Protein AF-Q81RQ5-F1 (afdb_monomer)

Solvent-accessible surface area (backbone atoms only — not comparable to full-atom values): 17966 Å² total; per-residue (Å²): 131,86,80,77,47,42,44,37,62,64,24,47,57,36,48,52,40,57,75,75,44,94,54,84,44,46,71,74,38,53,36,41,55,72,51,78,67,46,68,46,99,84,54,30,44,30,76,72,56,97,84,64,75,62,63,67,60,46,54,48,43,23,72,39,27,62,37,61,66,40,75,72,50,52,88,91,54,58,69,68,64,40,50,52,53,50,49,54,49,48,79,66,52,58,93,52,48,48,39,36,40,36,28,17,47,58,64,37,81,94,47,84,58,86,76,74,48,78,80,29,83,42,42,34,35,51,36,71,50,99,44,92,64,32,25,34,38,39,29,55,35,80,70,43,71,48,77,40,52,38,68,55,55,49,46,18,39,69,73,24,93,60,80,48,31,36,36,35,64,63,85,61,79,45,75,58,49,73,66,55,51,51,49,52,44,61,76,43,56,59,65,91,59,60,62,71,56,53,51,52,48,53,50,52,51,34,20,66,71,44,41,99,82,38,43,38,67,47,38,46,61,18,42,60,42,46,64,68,53,33,46,12,41,52,27,53,48,36,49,52,54,58,43,28,70,79,69,65,56,55,68,68,61,51,51,51,51,45,52,54,44,48,52,38,39,53,44,50,48,50,44,38,55,51,46,33,47,26,28,77,66,69,39,69,83,50,51,63,68,44,50,53,50,46,54,49,38,49,54,51,49,45,50,53,39,53,49,50,52,53,46,48,53,55,44,51,52,51,55,54,54,55,63,63,72,77,113

pLDDT: mean 93.39, std 8.63, range [41.31, 98.69]

Structure (mmCIF, N/CA/C/O backbone):
data_AF-Q81RQ5-F1
#
_entry.id   AF-Q81RQ5-F1
#
loop_
_atom_site.group_PDB
_atom_site.id
_atom_site.type_symbol
_atom_site.label_atom_id
_atom_site.label_alt_id
_atom_site.label_comp_id
_atom_site.label_asym_id
_atom_site.label_entity_id
_atom_site.label_seq_id
_atom_site.pdbx_PDB_ins_code
_atom_site.Cartn_x
_atom_site.Cartn_y
_atom_site.Cartn_z
_atom_site.occupancy
_atom_site.B_iso_or_equiv
_atom_site.auth_seq_id
_atom_site.auth_comp_id
_atom_site.auth_asym_id
_atom_site.auth_atom_id
_atom_site.pdbx_PDB_model_num
ATOM 1 N N . MET A 1 1 ? -11.626 11.252 9.831 1.00 41.31 1 MET A N 1
ATOM 2 C CA . MET A 1 1 ? -11.183 9.841 9.869 1.00 41.31 1 MET A CA 1
ATOM 3 C C . MET A 1 1 ? -10.347 9.597 8.627 1.00 41.31 1 MET A C 1
ATOM 5 O O . MET A 1 1 ? -10.850 9.804 7.526 1.00 41.31 1 MET A O 1
ATOM 9 N N . THR A 1 2 ? -9.064 9.299 8.800 1.00 46.06 2 THR A N 1
ATOM 10 C CA . THR A 1 2 ? -8.068 9.172 7.729 1.00 46.06 2 THR A CA 1
ATOM 11 C C . THR A 1 2 ? -8.462 8.050 6.772 1.00 46.06 2 THR A C 1
ATOM 13 O O . THR A 1 2 ? -8.479 6.880 7.123 1.00 46.06 2 THR A O 1
ATOM 16 N N . SER A 1 3 ? -8.885 8.404 5.556 1.00 48.66 3 SER A N 1
ATOM 17 C CA . SER A 1 3 ? -9.326 7.436 4.539 1.00 48.66 3 SER A CA 1
ATOM 18 C C . SER A 1 3 ? -8.251 7.177 3.483 1.00 48.66 3 SER A C 1
ATOM 20 O O . SER A 1 3 ? -8.563 6.856 2.333 1.00 48.66 3 SER A O 1
ATOM 22 N N . ILE A 1 4 ? -6.976 7.414 3.807 1.00 55.41 4 ILE A N 1
ATOM 23 C CA . ILE A 1 4 ? -5.873 7.219 2.862 1.00 55.41 4 ILE A CA 1
ATOM 24 C C . ILE A 1 4 ? -5.691 5.718 2.652 1.00 55.41 4 ILE A C 1
ATOM 26 O O . ILE A 1 4 ? -5.487 4.973 3.602 1.00 55.41 4 ILE A O 1
ATOM 30 N N . LYS A 1 5 ? -5.851 5.264 1.414 1.00 61.88 5 LYS A N 1
ATOM 31 C CA . LYS A 1 5 ? -5.669 3.870 1.022 1.00 61.88 5 LYS A CA 1
ATOM 32 C C . LYS A 1 5 ? -4.351 3.777 0.260 1.00 61.88 5 LYS A C 1
ATOM 34 O O . LYS A 1 5 ? -3.965 4.724 -0.422 1.00 61.88 5 LYS A O 1
ATOM 39 N N . VAL A 1 6 ? -3.603 2.732 0.573 1.00 74.88 6 VAL A N 1
ATOM 40 C CA . VAL A 1 6 ? -2.133 2.769 0.593 1.00 74.88 6 VAL A CA 1
ATOM 41 C C . VAL A 1 6 ? -1.484 1.534 -0.037 1.00 74.88 6 VAL A C 1
ATOM 43 O O . VAL A 1 6 ? -0.267 1.477 -0.190 1.00 74.88 6 VAL A O 1
ATOM 46 N N . HIS A 1 7 ? -2.300 0.539 -0.377 1.00 84.19 7 HIS A N 1
ATOM 47 C CA . HIS A 1 7 ? -1.907 -0.717 -1.006 1.00 84.19 7 HIS A CA 1
ATOM 48 C C . HIS A 1 7 ? -3.156 -1.360 -1.601 1.00 84.19 7 HIS A C 1
ATOM 50 O O . HIS A 1 7 ? -4.094 -1.687 -0.872 1.00 84.19 7 HIS A O 1
ATOM 56 N N . CYS A 1 8 ? -3.162 -1.587 -2.911 1.00 90.00 8 CYS A N 1
ATOM 57 C CA . CYS A 1 8 ? -4.349 -1.994 -3.660 1.00 90.00 8 CYS A CA 1
ATOM 58 C C . CYS A 1 8 ? -5.060 -3.244 -3.106 1.00 90.00 8 CYS A C 1
ATOM 60 O O . CYS A 1 8 ? -6.268 -3.208 -2.866 1.00 90.00 8 CYS A O 1
ATOM 62 N N . LEU A 1 9 ? -4.312 -4.310 -2.794 1.00 93.38 9 LEU A N 1
ATOM 63 C CA . LEU A 1 9 ? -4.883 -5.550 -2.248 1.00 93.38 9 LEU A CA 1
ATOM 64 C C . LEU A 1 9 ? -5.462 -5.383 -0.829 1.00 93.38 9 LEU A C 1
ATOM 66 O O . LEU A 1 9 ? -6.643 -5.647 -0.613 1.00 93.38 9 LEU A O 1
ATOM 70 N N . VAL A 1 10 ? -4.667 -4.874 0.122 1.00 94.69 10 VAL A N 1
ATOM 71 C CA . VAL A 1 10 ? -5.107 -4.575 1.502 1.00 94.69 10 VAL A CA 1
ATOM 72 C C . VAL A 1 10 ? -6.317 -3.635 1.507 1.00 94.69 10 VAL A C 1
ATOM 74 O O . VAL A 1 10 ? -7.259 -3.822 2.273 1.00 94.69 10 VAL A O 1
ATOM 77 N N . SER A 1 11 ? -6.348 -2.659 0.600 1.00 95.00 11 SER A N 1
ATOM 78 C CA . SER A 1 11 ? -7.473 -1.733 0.468 1.00 95.00 11 SER A CA 1
ATOM 79 C C . SER A 1 11 ? -8.753 -2.420 -0.010 1.00 95.00 11 SER A C 1
ATOM 81 O O . SER A 1 11 ? -9.837 -2.007 0.404 1.00 95.00 11 SER A O 1
ATOM 83 N N . CYS A 1 12 ? -8.657 -3.474 -0.830 1.00 96.31 12 CYS A N 1
ATOM 84 C CA . CYS A 1 12 ? -9.802 -4.325 -1.169 1.00 96.31 12 CYS A CA 1
ATOM 85 C C . CYS A 1 12 ? -10.326 -5.070 0.058 1.00 96.31 12 CYS A C 1
ATOM 87 O O . CYS A 1 12 ? -11.520 -5.016 0.340 1.00 96.31 12 CYS A O 1
ATOM 89 N N . PHE A 1 13 ? -9.434 -5.685 0.829 1.00 96.31 13 PHE A N 1
ATOM 90 C CA . PHE A 1 13 ? -9.784 -6.433 2.036 1.00 96.31 13 PHE A CA 1
ATOM 91 C C . PHE A 1 13 ? -10.478 -5.548 3.085 1.00 96.31 13 PHE A C 1
ATOM 93 O O . PHE A 1 13 ? -11.534 -5.909 3.612 1.00 96.31 13 PHE A O 1
ATOM 100 N N . CYS A 1 14 ? -9.941 -4.351 3.331 1.00 95.88 14 CYS A N 1
ATOM 101 C CA . CYS A 1 14 ? -10.534 -3.369 4.239 1.00 95.88 14 CYS A CA 1
ATOM 102 C C . CYS A 1 14 ? -11.883 -2.828 3.739 1.00 95.88 14 CYS A C 1
ATOM 104 O O . CYS A 1 14 ? -12.788 -2.594 4.538 1.00 95.88 14 CYS A O 1
ATOM 106 N N . GLU A 1 15 ? -12.041 -2.619 2.427 1.00 95.81 15 GLU A N 1
ATOM 107 C CA . GLU A 1 15 ? -13.312 -2.153 1.859 1.00 95.81 15 GLU A CA 1
ATOM 108 C C . GLU A 1 15 ? -14.420 -3.204 2.002 1.00 95.81 15 GLU A C 1
ATOM 110 O O . GLU A 1 15 ? -15.566 -2.838 2.259 1.00 95.81 15 GLU A O 1
ATOM 115 N N . ILE A 1 16 ? -14.087 -4.495 1.890 1.00 96.69 16 ILE A N 1
ATOM 116 C CA . ILE A 1 16 ? -15.038 -5.590 2.120 1.00 96.69 16 ILE A CA 1
ATOM 117 C C . ILE A 1 16 ? -15.565 -5.550 3.558 1.00 96.69 16 ILE A C 1
ATOM 119 O O . ILE A 1 16 ? -16.783 -5.554 3.738 1.00 96.69 16 ILE A O 1
ATOM 123 N N . ILE A 1 17 ? -14.679 -5.424 4.558 1.00 97.06 17 ILE A N 1
ATOM 124 C CA . ILE A 1 17 ? -15.074 -5.290 5.973 1.00 97.06 17 ILE A CA 1
ATOM 125 C C . ILE A 1 17 ? -16.022 -4.101 6.130 1.00 97.06 17 ILE A C 1
ATOM 127 O O . ILE A 1 17 ? -17.166 -4.260 6.541 1.00 97.06 17 ILE A O 1
ATOM 131 N N . LYS A 1 18 ? -15.579 -2.921 5.686 1.00 95.06 18 LYS A N 1
ATOM 132 C CA . LYS A 1 18 ? -16.329 -1.667 5.806 1.00 95.06 18 LYS A CA 1
ATOM 133 C C . LYS A 1 18 ? -17.725 -1.718 5.170 1.00 95.06 18 LYS A C 1
ATOM 135 O O . LYS A 1 18 ? -18.634 -1.041 5.639 1.00 95.06 18 LYS A O 1
ATOM 140 N N . ARG A 1 19 ? -17.904 -2.440 4.059 1.00 94.69 19 ARG A N 1
ATOM 141 C CA . ARG A 1 19 ? -19.203 -2.531 3.364 1.00 94.69 19 ARG A CA 1
ATOM 142 C C . ARG A 1 19 ? -20.145 -3.570 3.962 1.00 94.69 19 ARG A C 1
ATOM 144 O O . ARG A 1 19 ? -21.331 -3.542 3.639 1.00 94.69 19 ARG A O 1
ATOM 151 N N . ARG A 1 20 ? -19.635 -4.510 4.758 1.00 95.38 20 ARG A N 1
ATOM 152 C CA . ARG A 1 20 ? -20.392 -5.675 5.239 1.00 95.38 20 ARG A CA 1
ATOM 153 C C . ARG A 1 20 ? -20.536 -5.727 6.758 1.00 95.38 20 ARG A C 1
ATOM 155 O O . ARG A 1 20 ? -21.340 -6.519 7.239 1.00 95.38 20 ARG A O 1
ATOM 162 N N . SER A 1 21 ? -19.823 -4.886 7.500 1.00 95.31 21 SER A N 1
ATOM 163 C CA . SER A 1 21 ? -19.949 -4.765 8.951 1.00 95.31 21 SER A CA 1
ATOM 164 C C . SER A 1 21 ? -19.535 -3.377 9.452 1.00 95.31 21 SER A C 1
ATOM 166 O O . SER A 1 21 ? -18.935 -2.586 8.726 1.00 95.31 21 SER A O 1
ATOM 168 N N . ASP A 1 22 ? -19.830 -3.107 10.725 1.00 94.62 22 ASP A N 1
ATOM 169 C CA . ASP A 1 22 ? -19.347 -1.929 11.460 1.00 94.62 22 ASP A CA 1
ATOM 170 C C . ASP A 1 22 ? -18.001 -2.194 12.174 1.00 94.62 22 ASP A C 1
ATOM 172 O O . ASP A 1 22 ? -17.573 -1.414 13.024 1.00 94.62 22 ASP A O 1
ATOM 176 N N . ILE A 1 23 ? -17.340 -3.315 11.859 1.00 96.25 23 ILE A N 1
ATOM 177 C CA . ILE A 1 23 ? -16.086 -3.733 12.498 1.00 96.25 23 ILE A CA 1
ATOM 178 C C . ILE A 1 23 ? -14.938 -2.837 12.034 1.00 96.25 23 ILE A C 1
ATOM 180 O O . ILE A 1 23 ? -14.821 -2.479 10.858 1.00 96.25 23 ILE A O 1
ATOM 184 N N . ASP A 1 24 ? -14.041 -2.515 12.963 1.00 95.06 24 ASP A N 1
ATOM 185 C CA . ASP A 1 24 ? -12.871 -1.706 12.664 1.00 95.06 24 ASP A CA 1
ATOM 186 C C . ASP A 1 24 ? -11.846 -2.470 11.808 1.00 95.06 24 ASP A C 1
ATOM 188 O O . ASP A 1 24 ? -11.178 -3.412 12.244 1.00 95.06 24 ASP A O 1
ATOM 192 N N . PHE A 1 25 ? -11.703 -2.034 10.558 1.00 95.44 25 PHE A N 1
ATOM 193 C CA . PHE A 1 25 ? -10.757 -2.587 9.591 1.00 95.44 25 PHE A CA 1
ATOM 194 C C . PHE A 1 25 ? -9.340 -2.005 9.727 1.00 95.44 25 PHE A C 1
ATOM 196 O O . PHE A 1 25 ? -8.404 -2.526 9.121 1.00 95.44 25 PHE A O 1
ATOM 203 N N . ARG A 1 26 ? -9.153 -0.907 10.477 1.00 95.69 26 ARG A N 1
ATOM 204 C CA . ARG A 1 26 ? -7.866 -0.192 10.559 1.00 95.69 26 ARG A CA 1
ATOM 205 C C . ARG A 1 26 ? -6.700 -1.033 11.074 1.00 95.69 26 ARG A C 1
ATOM 207 O O . ARG A 1 26 ? -5.608 -0.832 10.538 1.00 95.69 26 ARG A O 1
ATOM 214 N N . PRO A 1 27 ? -6.879 -1.975 12.027 1.00 96.75 27 PRO A N 1
ATOM 215 C CA . PRO A 1 27 ? -5.812 -2.883 12.431 1.00 96.75 27 PRO A CA 1
ATOM 216 C C . PRO A 1 27 ? -5.127 -3.577 11.260 1.00 96.75 27 PRO A C 1
ATOM 218 O O . PRO A 1 27 ? -3.925 -3.799 11.318 1.00 96.75 27 PRO A O 1
ATOM 221 N N . PHE A 1 28 ? -5.844 -3.856 10.169 1.00 96.38 28 PHE A N 1
ATOM 222 C CA . PHE A 1 28 ? -5.272 -4.544 9.018 1.00 96.38 28 PHE A CA 1
ATOM 223 C C . PHE A 1 28 ? -4.235 -3.716 8.237 1.00 96.38 28 PHE A C 1
ATOM 225 O O . PHE A 1 28 ? -3.402 -4.281 7.532 1.00 96.38 28 PHE A O 1
ATOM 232 N N . TYR A 1 29 ? -4.219 -2.388 8.402 1.00 95.88 29 TYR A N 1
ATOM 233 C CA . TYR A 1 29 ? -3.172 -1.528 7.841 1.00 95.88 29 TYR A CA 1
ATOM 234 C C . TYR A 1 29 ? -1.869 -1.542 8.651 1.00 95.88 29 TYR A C 1
ATOM 236 O O . TYR A 1 29 ? -0.885 -0.951 8.205 1.00 95.88 29 TYR A O 1
ATOM 244 N N . PHE A 1 30 ? -1.832 -2.168 9.831 1.00 96.56 30 PHE A N 1
ATOM 245 C CA . PHE A 1 30 ? -0.630 -2.158 10.665 1.00 96.56 30 PHE A CA 1
ATOM 246 C C . PHE A 1 30 ? 0.522 -2.867 9.958 1.00 96.56 30 PHE A C 1
ATOM 248 O O . PHE A 1 30 ? 0.328 -3.886 9.300 1.00 96.56 30 PHE A O 1
ATOM 255 N N . GLY A 1 31 ? 1.714 -2.278 10.051 1.00 94.50 31 GLY A N 1
ATOM 256 C CA . GLY A 1 31 ? 2.915 -2.817 9.423 1.00 94.50 31 GLY A CA 1
ATOM 257 C C . GLY A 1 31 ? 3.073 -2.497 7.946 1.00 94.50 31 GLY A C 1
ATOM 258 O O . GLY A 1 31 ? 4.177 -2.592 7.420 1.00 94.50 31 GLY A O 1
ATOM 259 N N . LEU A 1 32 ? 2.005 -2.072 7.266 1.00 94.62 32 LEU A N 1
ATOM 260 C CA . LEU A 1 32 ? 2.043 -1.826 5.827 1.00 94.62 32 LEU A CA 1
ATOM 261 C C . LEU A 1 32 ? 3.035 -0.721 5.435 1.00 94.62 32 LEU A C 1
ATOM 263 O O . LEU A 1 32 ? 3.545 -0.724 4.316 1.00 94.62 32 LEU A O 1
ATOM 267 N N . TRP A 1 33 ? 3.355 0.187 6.359 1.00 95.88 33 TRP A N 1
ATOM 268 C CA . TRP A 1 33 ? 4.414 1.184 6.210 1.00 95.88 33 TRP A CA 1
ATOM 269 C C . TRP A 1 33 ? 5.777 0.555 5.893 1.00 95.88 33 TRP A C 1
ATOM 271 O O . TRP A 1 33 ? 6.567 1.188 5.198 1.00 95.88 33 TRP A O 1
ATOM 281 N N . ASP A 1 34 ? 6.030 -0.679 6.329 1.00 94.06 34 ASP A N 1
ATOM 282 C CA . ASP A 1 34 ? 7.218 -1.482 6.013 1.00 94.06 34 ASP A CA 1
ATOM 283 C C . ASP A 1 34 ? 6.880 -2.678 5.104 1.00 94.06 34 ASP A C 1
ATOM 285 O O . ASP A 1 34 ? 7.595 -3.677 5.107 1.00 94.06 34 ASP A O 1
ATOM 289 N N . GLY A 1 35 ? 5.783 -2.598 4.343 1.00 90.75 35 GLY A N 1
ATOM 290 C CA . GLY A 1 35 ? 5.368 -3.665 3.436 1.00 90.75 35 GLY A CA 1
ATOM 291 C C . GLY A 1 35 ? 6.428 -3.977 2.379 1.00 90.75 35 GLY A C 1
ATOM 292 O O . GLY A 1 35 ? 7.100 -3.067 1.883 1.00 90.75 35 GL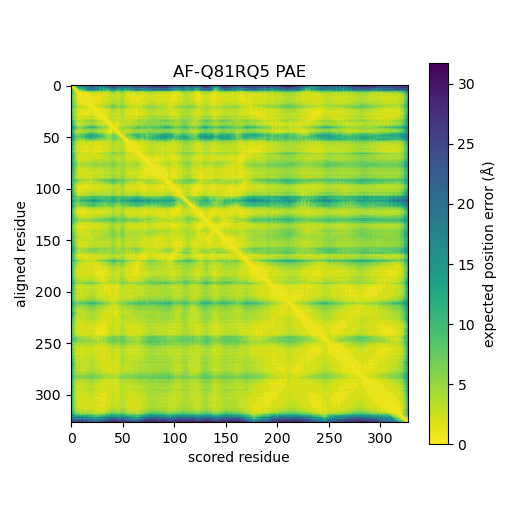Y A O 1
ATOM 293 N N . ASP A 1 36 ? 6.510 -5.253 2.007 1.00 90.38 36 ASP A N 1
ATOM 294 C CA . ASP A 1 36 ? 7.583 -5.814 1.186 1.00 90.38 36 ASP A CA 1
ATOM 295 C C . ASP A 1 36 ? 7.796 -5.077 -0.143 1.00 90.38 36 ASP A C 1
ATOM 297 O O . ASP A 1 36 ? 6.860 -4.638 -0.825 1.00 90.38 36 ASP A O 1
ATOM 301 N N . PHE A 1 37 ? 9.063 -4.962 -0.520 1.00 93.12 37 PHE A N 1
ATOM 302 C CA . PHE A 1 37 ? 9.523 -4.473 -1.811 1.00 93.12 37 PHE A CA 1
ATOM 303 C C . PHE A 1 37 ? 10.727 -5.309 -2.246 1.00 93.12 37 PHE A C 1
ATOM 305 O O . PHE A 1 37 ? 11.331 -6.007 -1.436 1.00 93.12 37 PHE A O 1
ATOM 312 N N . ASP A 1 38 ? 11.079 -5.228 -3.523 1.00 92.94 38 ASP A N 1
ATOM 313 C CA . ASP A 1 38 ? 12.212 -5.967 -4.077 1.00 92.94 38 ASP A CA 1
ATOM 314 C C . ASP A 1 38 ? 13.215 -5.013 -4.727 1.00 92.94 38 ASP A C 1
ATOM 316 O O . ASP A 1 38 ? 12.850 -3.928 -5.190 1.00 92.94 38 ASP A O 1
ATOM 320 N N . ILE A 1 39 ? 14.477 -5.428 -4.781 1.00 93.88 39 ILE A N 1
ATOM 321 C CA . ILE A 1 39 ? 15.526 -4.777 -5.562 1.00 93.88 39 ILE A CA 1
ATOM 322 C C . ILE A 1 39 ? 15.994 -5.787 -6.597 1.00 93.88 39 ILE A C 1
ATOM 324 O O . ILE A 1 39 ? 16.759 -6.701 -6.299 1.00 93.88 39 ILE A O 1
ATOM 328 N N . THR A 1 40 ? 15.547 -5.611 -7.839 1.00 91.81 40 THR A N 1
ATOM 329 C CA . THR A 1 40 ? 15.930 -6.508 -8.941 1.00 91.81 40 THR A CA 1
ATOM 330 C C . THR A 1 40 ? 17.450 -6.513 -9.136 1.00 91.81 40 THR A C 1
ATOM 332 O O . THR A 1 40 ? 18.096 -5.513 -8.825 1.00 91.81 40 THR A O 1
ATOM 335 N N . GLU A 1 41 ? 18.005 -7.513 -9.827 1.00 86.81 41 GLU A N 1
ATOM 336 C CA . GLU A 1 41 ? 19.430 -7.537 -10.214 1.00 86.81 41 GLU A CA 1
ATOM 337 C C . GLU A 1 41 ? 19.909 -6.253 -10.926 1.00 86.81 41 GLU A C 1
ATOM 339 O O . GLU A 1 41 ? 21.058 -5.846 -10.782 1.00 86.81 41 GLU A O 1
ATOM 344 N N . GLY A 1 42 ? 19.023 -5.568 -11.662 1.00 87.31 42 GLY A N 1
ATOM 345 C CA . GLY A 1 42 ? 19.309 -4.281 -12.308 1.00 87.31 42 GLY A CA 1
ATOM 346 C C . GLY A 1 42 ? 19.280 -3.057 -11.380 1.00 87.31 42 GLY A C 1
ATOM 347 O O . GLY A 1 42 ? 19.385 -1.930 -11.863 1.00 87.31 42 GLY A O 1
ATOM 348 N N . GLY A 1 43 ? 19.095 -3.245 -10.072 1.00 92.69 43 GLY A N 1
ATOM 349 C CA . GLY A 1 43 ? 18.971 -2.168 -9.090 1.00 92.69 43 GLY A CA 1
ATOM 350 C C . GLY A 1 43 ? 17.659 -1.388 -9.191 1.00 92.69 43 GLY A C 1
ATOM 351 O O . GLY A 1 43 ? 17.645 -0.188 -8.941 1.00 92.69 43 GLY A O 1
ATOM 352 N N . ILE A 1 44 ? 16.560 -2.021 -9.607 1.00 93.62 44 ILE A N 1
ATOM 353 C CA . ILE A 1 44 ? 15.230 -1.404 -9.614 1.00 93.62 44 ILE A CA 1
ATOM 354 C C . ILE A 1 44 ? 14.521 -1.717 -8.306 1.00 93.62 44 ILE A C 1
ATOM 356 O O . ILE A 1 44 ? 14.251 -2.883 -8.036 1.00 93.62 44 ILE A O 1
ATOM 360 N N . ILE A 1 45 ? 14.188 -0.676 -7.537 1.00 95.12 45 ILE A N 1
ATOM 361 C CA . ILE A 1 45 ? 13.297 -0.808 -6.384 1.00 95.12 45 ILE A CA 1
ATOM 362 C C . ILE A 1 45 ? 11.874 -0.960 -6.918 1.00 95.12 45 ILE A C 1
ATOM 364 O O . ILE A 1 45 ? 11.353 -0.052 -7.576 1.00 95.12 45 ILE A O 1
ATOM 368 N N . SER A 1 46 ? 11.261 -2.109 -6.649 1.00 92.25 46 SER A N 1
ATOM 369 C CA . SER A 1 46 ? 9.963 -2.492 -7.193 1.00 92.25 46 SER A CA 1
ATOM 370 C C . SER A 1 46 ? 8.944 -2.769 -6.094 1.00 92.25 46 SER A C 1
ATOM 372 O O . SER A 1 46 ? 9.252 -3.442 -5.113 1.00 92.25 46 SER A O 1
ATOM 374 N N . TYR A 1 47 ? 7.710 -2.286 -6.272 1.00 88.88 47 TYR A N 1
ATOM 375 C CA . TYR A 1 47 ? 6.588 -2.635 -5.383 1.00 88.88 47 TYR A CA 1
ATOM 376 C C . TYR A 1 47 ? 5.936 -3.975 -5.742 1.00 88.88 47 TYR A C 1
ATOM 378 O O . TYR A 1 47 ? 5.099 -4.470 -4.988 1.00 88.88 47 TYR A O 1
ATOM 386 N N . HIS A 1 48 ? 6.293 -4.525 -6.905 1.00 83.00 48 HIS A N 1
ATOM 387 C CA . HIS A 1 48 ? 5.808 -5.795 -7.422 1.00 83.00 48 HIS A CA 1
ATOM 388 C C . HIS A 1 48 ? 6.967 -6.579 -8.050 1.00 83.00 48 HIS A C 1
ATOM 390 O O . HIS A 1 48 ? 7.706 -6.047 -8.882 1.00 83.00 48 HIS A O 1
ATOM 396 N N . SER A 1 49 ? 7.126 -7.841 -7.670 1.00 81.81 49 SER A N 1
ATOM 397 C CA . SER A 1 49 ? 8.029 -8.794 -8.314 1.00 81.81 49 SER A CA 1
ATOM 398 C C . SER A 1 49 ? 7.556 -10.216 -8.019 1.00 81.81 49 SER A C 1
ATOM 400 O O . SER A 1 49 ? 6.698 -10.418 -7.162 1.00 81.81 49 SER A O 1
ATOM 402 N N . GLU A 1 50 ? 8.138 -11.201 -8.702 1.00 75.44 50 GLU A N 1
ATOM 403 C CA . GLU A 1 50 ? 7.896 -12.626 -8.427 1.00 75.44 50 GLU A CA 1
ATOM 404 C C . GLU A 1 50 ? 8.357 -13.048 -7.018 1.00 75.44 50 GLU A C 1
ATOM 406 O O . GLU A 1 50 ? 7.926 -14.080 -6.513 1.00 75.44 50 GLU A O 1
ATOM 411 N N . ASN A 1 51 ? 9.207 -12.243 -6.367 1.00 76.00 51 ASN A N 1
ATOM 412 C CA . ASN A 1 51 ? 9.716 -12.507 -5.021 1.00 76.00 51 ASN A CA 1
ATOM 413 C C . ASN A 1 51 ? 8.824 -11.925 -3.913 1.00 76.00 51 ASN A C 1
ATOM 415 O O . ASN A 1 51 ? 9.023 -12.252 -2.744 1.00 76.00 51 ASN A O 1
ATOM 419 N N . ILE A 1 52 ? 7.865 -11.056 -4.254 1.00 81.31 52 ILE A N 1
ATOM 420 C CA . ILE A 1 52 ? 6.946 -10.460 -3.279 1.00 81.31 52 ILE A CA 1
ATOM 421 C C . ILE A 1 52 ? 5.759 -11.400 -3.093 1.00 81.31 52 ILE A C 1
ATOM 423 O O . ILE A 1 52 ? 5.000 -11.659 -4.027 1.00 81.31 52 ILE A O 1
ATOM 427 N N . ASN A 1 53 ? 5.583 -11.880 -1.865 1.00 80.44 53 ASN A N 1
ATOM 428 C CA . ASN A 1 53 ? 4.520 -12.804 -1.501 1.00 80.44 53 ASN A CA 1
ATOM 429 C C . ASN A 1 53 ? 3.467 -12.105 -0.624 1.00 80.44 53 ASN A C 1
ATOM 431 O O . ASN A 1 53 ? 3.799 -11.435 0.349 1.00 80.44 53 ASN A O 1
ATOM 435 N N . HIS A 1 54 ? 2.184 -12.287 -0.941 1.00 85.06 54 HIS A N 1
ATOM 436 C CA . HIS A 1 54 ? 1.079 -11.739 -0.154 1.00 85.06 54 HIS A CA 1
ATOM 437 C C . HIS A 1 54 ? 0.552 -12.684 0.938 1.00 85.06 54 HIS A C 1
ATOM 439 O O . HIS A 1 54 ? -0.340 -12.278 1.682 1.00 85.06 54 HIS A O 1
ATOM 445 N N . ASP A 1 55 ? 1.093 -13.899 1.083 1.00 88.81 55 ASP A N 1
ATOM 446 C CA . ASP A 1 55 ? 0.644 -14.929 2.035 1.00 88.81 55 ASP A CA 1
ATOM 447 C C . ASP A 1 55 ? 0.471 -14.402 3.462 1.00 88.81 55 ASP A C 1
ATOM 449 O O . ASP A 1 55 ? -0.481 -14.770 4.151 1.00 88.81 55 ASP A O 1
ATOM 453 N N . HIS A 1 56 ? 1.359 -13.506 3.903 1.00 91.38 56 HIS A N 1
ATOM 454 C CA . HIS A 1 56 ? 1.256 -12.880 5.218 1.00 91.38 56 HIS A CA 1
ATOM 455 C C . HIS A 1 56 ? -0.063 -12.105 5.380 1.00 91.38 56 HIS A C 1
ATOM 457 O O . HIS A 1 56 ? -0.758 -12.282 6.382 1.00 91.38 56 HIS A O 1
ATOM 463 N N . TYR A 1 57 ? -0.452 -11.302 4.382 1.00 92.50 57 TYR A N 1
ATOM 464 C CA . TYR A 1 57 ? -1.720 -10.571 4.394 1.00 92.50 57 TYR A CA 1
ATOM 465 C C . TYR A 1 57 ? -2.919 -11.517 4.338 1.00 92.50 57 TYR A C 1
ATOM 467 O O . TYR A 1 57 ? -3.886 -11.305 5.065 1.00 92.50 57 TYR A O 1
ATOM 475 N N . LEU A 1 58 ? -2.859 -12.565 3.510 1.00 94.12 58 LEU A N 1
ATOM 476 C CA . LEU A 1 58 ? -3.950 -13.538 3.384 1.00 94.12 58 LEU A CA 1
ATOM 477 C C . LEU A 1 58 ? -4.198 -14.255 4.719 1.00 94.12 58 LEU A C 1
ATOM 479 O O . LEU A 1 58 ? -5.326 -14.295 5.209 1.00 94.12 58 LEU A O 1
ATOM 483 N N . LEU A 1 59 ? -3.124 -14.751 5.340 1.00 95.12 59 LEU A N 1
ATOM 484 C CA . LEU A 1 59 ? -3.173 -15.456 6.617 1.00 95.12 59 LEU A CA 1
ATOM 485 C C . LEU A 1 59 ? -3.701 -14.563 7.744 1.00 95.12 59 LEU A C 1
ATOM 487 O O . LEU A 1 59 ? -4.517 -15.003 8.555 1.00 95.12 59 LEU A O 1
ATOM 491 N N . TRP A 1 60 ? -3.222 -13.321 7.832 1.00 96.44 60 TRP A N 1
ATOM 492 C CA . TRP A 1 60 ? -3.645 -12.412 8.894 1.00 96.44 60 TRP A CA 1
ATOM 493 C C . TRP A 1 60 ? -5.053 -11.866 8.694 1.00 96.44 60 TRP A C 1
ATOM 495 O O . TRP A 1 60 ? -5.746 -11.646 9.686 1.00 96.44 60 TRP A O 1
ATOM 505 N N . TYR A 1 61 ? -5.514 -11.717 7.452 1.00 96.88 61 TYR A N 1
ATOM 506 C CA . TYR A 1 61 ? -6.904 -11.361 7.182 1.00 96.88 61 TYR A CA 1
ATOM 507 C C . TYR A 1 61 ? -7.863 -12.433 7.707 1.00 96.88 61 TYR A C 1
ATOM 509 O O . TYR A 1 61 ? -8.819 -12.113 8.416 1.00 96.88 61 TYR A O 1
ATOM 517 N N . GLU A 1 62 ? -7.546 -13.707 7.456 1.00 96.81 62 GLU A N 1
ATOM 518 C CA . GLU A 1 62 ? -8.309 -14.839 7.986 1.00 96.81 62 GLU A CA 1
ATOM 519 C C . GLU A 1 62 ? -8.235 -14.901 9.518 1.00 96.81 62 GLU A C 1
ATOM 521 O O . GLU A 1 62 ? -9.260 -15.046 10.178 1.00 96.81 62 GLU A O 1
ATOM 526 N N . LYS A 1 63 ? -7.050 -14.720 10.116 1.00 96.50 63 LYS A N 1
ATOM 527 C CA . LYS A 1 63 ? -6.892 -14.750 11.581 1.00 96.50 63 LYS A CA 1
ATOM 528 C C . LYS A 1 63 ? -7.618 -13.618 12.308 1.00 96.50 63 LYS A C 1
ATOM 530 O O . LYS A 1 63 ? -8.135 -13.853 13.396 1.00 96.50 63 LYS A O 1
ATOM 535 N N . LEU A 1 64 ? -7.589 -12.398 11.769 1.00 97.31 64 LEU A N 1
ATOM 536 C CA . LEU A 1 64 ? -8.190 -11.226 12.413 1.00 97.31 64 LEU A CA 1
ATOM 537 C C . LEU A 1 64 ? -9.704 -11.196 12.218 1.00 97.31 64 LEU A C 1
ATOM 539 O O . LEU A 1 64 ? -10.426 -10.918 13.171 1.00 97.31 64 LEU A O 1
ATOM 543 N N . TYR A 1 65 ? -10.167 -11.480 10.999 1.00 97.81 65 TYR A N 1
ATOM 544 C CA . TYR A 1 65 ? -11.547 -11.217 10.591 1.00 97.81 65 TYR A CA 1
ATOM 545 C C . TYR A 1 65 ? -12.343 -12.469 10.215 1.00 97.81 65 TYR A C 1
ATOM 547 O O . TYR A 1 65 ? -13.503 -12.354 9.824 1.00 97.81 65 TYR A O 1
ATOM 555 N N . GLY A 1 66 ? -11.750 -13.661 10.315 1.00 96.62 66 GLY A N 1
ATOM 556 C CA . GLY A 1 66 ? -12.412 -14.934 10.009 1.00 96.62 66 GLY A CA 1
ATOM 557 C C . GLY A 1 66 ? -12.677 -15.169 8.519 1.00 96.62 66 GLY A C 1
ATOM 558 O O . GLY A 1 66 ? -13.303 -16.161 8.156 1.00 96.62 66 GLY A O 1
ATOM 559 N N . MET A 1 67 ? -12.213 -14.276 7.641 1.00 95.31 67 MET A N 1
ATOM 560 C CA . MET A 1 67 ? -12.480 -14.346 6.207 1.00 95.31 67 MET A CA 1
ATOM 561 C C . MET A 1 67 ? -11.332 -15.007 5.457 1.00 95.31 67 MET A C 1
ATOM 563 O O . MET A 1 67 ? -10.224 -14.476 5.380 1.00 95.31 67 MET A O 1
ATOM 567 N N . LYS A 1 68 ? -11.627 -16.144 4.833 1.00 96.06 68 LYS A N 1
ATOM 568 C CA . LYS A 1 68 ? -10.672 -16.837 3.977 1.00 96.06 68 LYS A CA 1
ATOM 569 C C . LYS A 1 68 ? -10.543 -16.139 2.625 1.00 96.06 68 LYS A C 1
ATOM 571 O O . LYS A 1 68 ? -11.534 -15.933 1.922 1.00 96.06 68 LYS A O 1
ATOM 576 N N . VAL A 1 69 ? -9.306 -15.853 2.229 1.00 96.69 69 VAL A N 1
ATOM 577 C CA . VAL A 1 69 ? -8.986 -15.356 0.888 1.00 96.69 69 VAL A CA 1
ATOM 578 C C . VAL A 1 69 ? -8.577 -16.527 0.003 1.00 96.69 69 VAL A C 1
ATOM 580 O O . VAL A 1 69 ? -7.660 -17.272 0.337 1.00 96.69 69 VAL A O 1
ATOM 583 N N . ASN A 1 70 ? -9.262 -16.708 -1.125 1.00 96.56 70 ASN A N 1
ATOM 584 C CA . ASN A 1 70 ? -8.980 -17.797 -2.056 1.00 96.56 70 ASN A CA 1
ATOM 585 C C . ASN A 1 70 ? -8.337 -17.225 -3.316 1.00 96.56 70 ASN A C 1
ATOM 587 O O . ASN A 1 70 ? -8.976 -16.456 -4.032 1.00 96.56 70 ASN A O 1
ATOM 591 N N . GLU A 1 71 ? -7.089 -17.593 -3.596 1.00 96.12 71 GLU A N 1
ATOM 592 C CA . GLU A 1 71 ? -6.463 -17.278 -4.879 1.00 96.12 71 GLU A CA 1
ATOM 593 C C . GLU A 1 71 ? -7.124 -18.122 -5.975 1.00 96.12 71 GLU A C 1
ATOM 595 O O . GLU A 1 71 ? -7.178 -19.350 -5.882 1.00 96.12 71 GLU A O 1
ATOM 600 N N . TRP A 1 72 ? -7.685 -17.463 -6.990 1.00 97.44 72 TRP A N 1
ATOM 601 C CA . TRP A 1 72 ? -8.243 -18.146 -8.162 1.00 97.44 72 TRP A CA 1
ATOM 602 C C . TRP A 1 72 ? -7.296 -18.126 -9.354 1.00 97.44 72 TRP A C 1
ATOM 604 O O . TRP A 1 72 ? -7.465 -18.937 -10.266 1.00 97.44 72 TRP A O 1
ATOM 614 N N . TYR A 1 73 ? -6.335 -17.199 -9.363 1.00 95.62 73 TYR A N 1
ATOM 615 C CA . TYR A 1 73 ? -5.337 -17.122 -10.416 1.00 95.62 73 TYR A CA 1
ATOM 616 C C . TYR A 1 73 ? -4.333 -18.261 -10.242 1.00 95.62 73 TYR A C 1
ATOM 618 O O . TYR A 1 73 ? -3.664 -18.376 -9.220 1.00 95.62 73 TYR A O 1
ATOM 626 N N . ASP A 1 74 ? -4.233 -19.112 -11.251 1.00 96.38 74 ASP A N 1
ATOM 627 C CA . ASP A 1 74 ? -3.336 -20.255 -11.272 1.00 96.38 74 ASP A CA 1
ATOM 628 C C . ASP A 1 74 ? -2.095 -19.903 -12.097 1.00 96.38 74 ASP A C 1
ATOM 630 O O . ASP A 1 74 ? -2.136 -19.874 -13.331 1.00 96.38 74 ASP A O 1
ATOM 634 N N . HIS A 1 75 ? -0.979 -19.644 -11.409 1.00 92.00 75 HIS A N 1
ATOM 635 C CA . HIS A 1 75 ? 0.306 -19.287 -12.026 1.00 92.00 75 HIS A CA 1
ATOM 636 C C . HIS A 1 75 ? 0.904 -20.404 -12.898 1.00 92.00 75 HIS A C 1
ATOM 638 O O . HIS A 1 75 ? 1.824 -20.142 -13.669 1.00 92.00 75 HIS A O 1
ATOM 644 N N . ALA A 1 76 ? 0.396 -21.640 -12.811 1.00 95.25 76 ALA A N 1
ATOM 645 C CA . ALA A 1 76 ? 0.811 -22.743 -13.679 1.00 95.25 76 ALA A CA 1
ATOM 646 C C . ALA A 1 76 ? 0.015 -22.816 -14.996 1.00 95.25 76 ALA A C 1
ATOM 648 O O . ALA A 1 76 ? 0.396 -23.570 -15.897 1.00 95.25 76 ALA A O 1
ATOM 649 N N . LYS A 1 77 ? -1.086 -22.064 -15.119 1.00 96.62 77 LYS A N 1
ATOM 650 C CA . LYS A 1 77 ? -1.907 -21.991 -16.334 1.00 96.62 77 LYS A CA 1
ATOM 651 C C . LYS A 1 77 ? -1.537 -20.788 -17.195 1.00 96.62 77 LYS A C 1
ATOM 653 O O . LYS A 1 77 ? -0.982 -19.798 -16.726 1.00 96.62 77 LYS A O 1
ATOM 658 N N . ASP A 1 78 ? -1.886 -20.869 -18.475 1.00 96.44 78 ASP A N 1
ATOM 659 C CA . ASP A 1 78 ? -1.784 -19.731 -19.384 1.00 96.44 78 ASP A CA 1
ATOM 660 C C . ASP A 1 78 ? -2.766 -18.598 -19.026 1.00 96.44 78 ASP A C 1
ATOM 662 O O . ASP A 1 78 ? -3.680 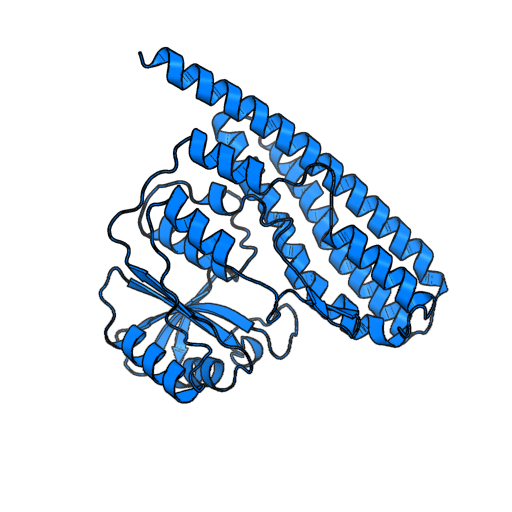-18.743 -18.204 1.00 96.44 78 ASP A O 1
ATOM 666 N N . LYS A 1 79 ? -2.540 -17.429 -19.637 1.00 96.56 79 LYS A N 1
ATOM 667 C CA . LYS A 1 79 ? -3.341 -16.223 -19.407 1.00 96.56 79 LYS A CA 1
ATOM 668 C C . LYS A 1 79 ? -4.809 -16.429 -19.794 1.00 96.56 79 LYS A C 1
ATOM 670 O O . LYS A 1 79 ? -5.675 -16.068 -19.004 1.00 96.56 79 LYS A O 1
ATOM 675 N N . ASP A 1 80 ? -5.077 -17.046 -20.943 1.00 97.50 80 ASP A N 1
ATOM 676 C CA . ASP A 1 80 ? -6.434 -17.247 -21.468 1.00 97.50 80 ASP A CA 1
ATOM 677 C C . ASP A 1 80 ? -7.281 -18.106 -20.515 1.00 97.50 80 ASP A C 1
ATOM 679 O O . ASP A 1 80 ? -8.417 -17.766 -20.192 1.00 97.50 80 ASP A O 1
ATOM 683 N N . SER A 1 81 ? -6.703 -19.183 -19.978 1.00 98.00 81 SER A N 1
ATOM 684 C CA . SER A 1 81 ? -7.350 -20.061 -18.995 1.00 98.00 81 SER A CA 1
ATOM 685 C C . SER A 1 81 ? -7.675 -19.339 -17.681 1.00 98.00 81 SER A C 1
ATOM 687 O O . SER A 1 81 ? -8.703 -19.600 -17.046 1.00 98.00 81 SER A O 1
ATOM 689 N N . ASN A 1 82 ? -6.796 -18.431 -17.252 1.00 98.12 82 ASN A N 1
ATOM 690 C CA . ASN A 1 82 ? -7.029 -17.594 -16.078 1.00 98.12 82 ASN A CA 1
ATOM 691 C C . ASN A 1 82 ? -8.118 -16.544 -16.335 1.00 98.12 82 ASN A C 1
ATOM 693 O O . ASN A 1 82 ? -8.954 -16.315 -15.462 1.00 98.12 82 ASN A O 1
ATOM 697 N N . VAL A 1 83 ? -8.157 -15.948 -17.530 1.00 97.94 83 VAL A N 1
ATOM 698 C CA . VAL A 1 83 ? -9.211 -15.003 -17.928 1.00 97.94 83 VAL A CA 1
ATOM 699 C C . VAL A 1 83 ? -10.575 -15.689 -18.012 1.00 97.94 83 VAL A C 1
ATOM 701 O O . VAL A 1 83 ? -11.551 -15.130 -17.521 1.00 97.94 83 VAL A O 1
ATOM 704 N N . GLU A 1 84 ? -10.653 -16.924 -18.510 1.00 98.00 84 GLU A N 1
ATOM 705 C CA . GLU A 1 84 ? -11.894 -17.711 -18.467 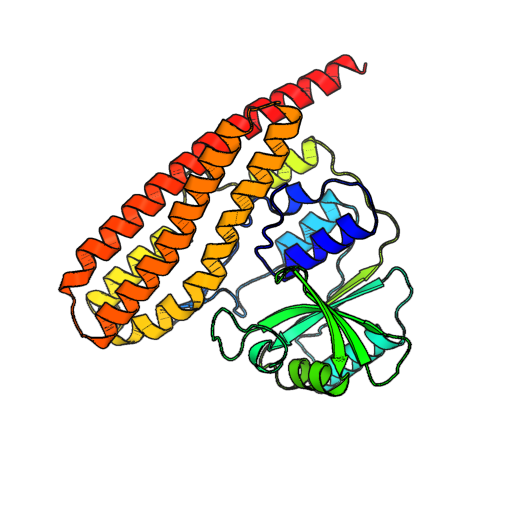1.00 98.00 84 GLU A CA 1
ATOM 706 C C . GLU A 1 84 ? -12.342 -17.976 -17.021 1.00 98.00 84 GLU A C 1
ATOM 708 O O . GLU A 1 84 ? -13.512 -17.822 -16.683 1.00 98.00 84 GLU A O 1
ATOM 713 N N . THR A 1 85 ? -11.411 -18.310 -16.122 1.00 98.25 85 THR A N 1
ATOM 714 C CA . THR A 1 85 ? -11.732 -18.503 -14.694 1.00 98.25 85 THR A CA 1
ATOM 715 C C . THR A 1 85 ? -12.267 -17.215 -14.061 1.00 98.25 85 THR A C 1
ATOM 717 O O . THR A 1 85 ? -13.248 -17.247 -13.318 1.00 98.25 85 THR A O 1
ATOM 720 N N . PHE A 1 86 ? -11.652 -16.075 -14.378 1.00 98.25 86 PHE A N 1
ATOM 721 C CA . PHE A 1 86 ? -12.107 -14.757 -13.945 1.00 98.25 86 PHE A CA 1
ATOM 722 C C . PHE A 1 86 ? -13.518 -14.435 -14.453 1.00 98.25 86 PHE A C 1
ATOM 724 O O . PHE A 1 86 ? -14.364 -14.033 -13.655 1.00 98.25 86 PHE A O 1
ATOM 731 N N . LEU A 1 87 ? -13.788 -14.669 -15.742 1.00 97.62 87 LEU A N 1
ATOM 732 C CA . LEU A 1 87 ? -15.113 -14.510 -16.348 1.00 97.62 87 LEU A CA 1
ATOM 733 C C . LEU A 1 87 ? -16.165 -15.337 -15.608 1.00 97.62 87 LEU A C 1
ATOM 735 O O . LEU A 1 87 ? -17.147 -14.785 -15.119 1.00 97.62 87 LEU A O 1
ATOM 739 N N . GLN A 1 88 ? -15.907 -16.635 -15.422 1.00 97.50 88 GLN A N 1
ATOM 740 C CA . GLN A 1 88 ? -16.816 -17.531 -14.704 1.00 97.50 88 GLN A CA 1
ATOM 741 C C . GLN A 1 88 ? -17.088 -17.062 -13.271 1.00 97.50 88 GLN A C 1
ATOM 743 O O . GLN A 1 88 ? -18.216 -17.181 -12.790 1.00 97.50 88 GLN A O 1
ATOM 748 N N . LEU A 1 89 ? -16.073 -16.528 -12.582 1.00 98.00 89 LEU A N 1
ATOM 749 C CA . LEU A 1 89 ? -16.229 -15.980 -11.238 1.00 98.00 89 LEU A CA 1
ATOM 750 C C . LEU A 1 89 ? -17.073 -14.712 -11.225 1.00 98.00 89 LEU A C 1
ATOM 752 O O . LEU A 1 89 ? -17.885 -14.572 -10.322 1.00 98.00 89 LEU A O 1
ATOM 756 N N . VAL A 1 90 ? -16.900 -13.789 -12.170 1.00 97.19 90 VAL A N 1
ATOM 757 C CA . VAL A 1 90 ? -17.698 -12.555 -12.209 1.00 97.19 90 VAL A CA 1
ATOM 758 C C . VAL A 1 90 ? -19.149 -12.859 -12.580 1.00 97.19 90 VAL A C 1
ATOM 760 O O . VAL A 1 90 ? -20.042 -12.377 -11.890 1.00 97.19 90 VAL A O 1
ATOM 763 N N . GLU A 1 91 ? -19.368 -13.693 -13.598 1.00 95.38 91 GLU A N 1
ATOM 764 C CA . GLU A 1 91 ? -20.690 -13.963 -14.187 1.00 95.38 91 GLU A CA 1
ATOM 765 C C . GLU A 1 91 ? -21.552 -14.926 -13.348 1.00 95.38 91 GLU A C 1
ATOM 767 O O . GLU A 1 91 ? -22.775 -14.927 -13.443 1.00 95.38 91 GLU A O 1
ATOM 772 N N . ASN A 1 92 ? -20.938 -15.751 -12.490 1.00 94.94 92 ASN A N 1
ATOM 773 C CA . ASN A 1 92 ? -21.661 -16.745 -11.683 1.00 94.94 92 ASN A CA 1
ATOM 774 C C . ASN A 1 92 ? -21.439 -16.593 -10.171 1.00 94.94 92 ASN A C 1
ATOM 776 O O . ASN A 1 92 ? -21.708 -17.530 -9.408 1.00 94.94 92 ASN A O 1
ATOM 780 N N . LYS A 1 93 ? -20.913 -15.455 -9.698 1.00 94.88 93 LYS A N 1
ATOM 781 C CA . LYS A 1 93 ? -20.691 -15.273 -8.257 1.00 94.88 93 LYS A CA 1
ATOM 782 C C . LYS A 1 93 ? -22.004 -15.155 -7.475 1.00 94.88 93 LYS A C 1
ATOM 784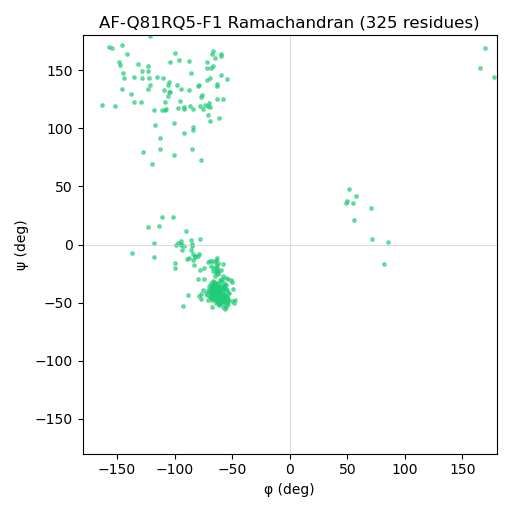 O O . LYS A 1 93 ? -22.925 -14.467 -7.911 1.00 94.88 93 LYS A O 1
ATOM 789 N N . PRO A 1 94 ? -22.070 -15.710 -6.253 1.00 95.00 94 PRO A N 1
ATOM 790 C CA . PRO A 1 94 ? -23.134 -15.369 -5.319 1.00 95.00 94 PRO A CA 1
ATOM 791 C C . PRO A 1 94 ? -23.008 -13.911 -4.833 1.00 95.00 94 PRO A C 1
ATOM 793 O O . PRO A 1 94 ? -21.962 -13.266 -4.957 1.00 95.00 94 PRO A O 1
ATOM 796 N N . GLU A 1 95 ? -24.080 -13.380 -4.241 1.00 92.88 95 GLU A N 1
ATOM 797 C CA . GLU A 1 95 ? -24.154 -11.983 -3.775 1.00 92.88 95 GLU A CA 1
ATOM 798 C C . GLU A 1 95 ? -23.099 -11.639 -2.707 1.00 92.88 95 GLU A C 1
ATOM 800 O O . GLU A 1 95 ? -22.624 -10.502 -2.622 1.00 92.88 95 GLU A O 1
ATOM 805 N N . ASN A 1 96 ? -22.709 -12.622 -1.897 1.00 95.31 96 ASN A N 1
ATOM 806 C CA . ASN A 1 96 ? -21.741 -12.461 -0.819 1.00 95.31 96 ASN A CA 1
ATOM 807 C C . ASN A 1 96 ? -20.276 -12.593 -1.268 1.00 95.31 96 ASN A C 1
ATOM 809 O O . ASN A 1 96 ? -19.378 -12.424 -0.444 1.00 95.31 96 ASN A O 1
ATOM 813 N N . ARG A 1 97 ? -20.020 -12.864 -2.552 1.00 97.31 97 ARG A N 1
ATOM 814 C CA . ARG A 1 97 ? -18.666 -12.993 -3.093 1.00 97.31 97 ARG A CA 1
ATOM 815 C C . ARG A 1 97 ? -18.156 -11.686 -3.683 1.00 97.31 97 ARG A C 1
ATOM 817 O O . ARG A 1 97 ? -18.815 -11.053 -4.518 1.00 97.31 97 ARG A O 1
ATOM 824 N N . TYR A 1 98 ? -16.921 -11.359 -3.327 1.00 98.06 98 TYR A N 1
ATOM 825 C CA . TYR A 1 98 ? -16.116 -10.320 -3.960 1.00 98.06 98 TYR A CA 1
ATOM 826 C C . TYR A 1 98 ? -15.043 -10.956 -4.835 1.00 98.06 98 TYR A C 1
ATOM 828 O O . TYR A 1 98 ? -14.339 -11.857 -4.383 1.00 98.06 98 TYR A O 1
ATOM 836 N N . VAL A 1 99 ? -14.916 -10.482 -6.075 1.00 98.44 99 VAL A N 1
ATOM 837 C CA . VAL A 1 99 ? -13.888 -10.925 -7.024 1.00 98.44 99 VAL A CA 1
ATOM 838 C C . VAL A 1 99 ? -12.869 -9.805 -7.171 1.00 98.44 99 VAL A C 1
ATOM 840 O O . VAL A 1 99 ? -13.205 -8.710 -7.620 1.00 98.44 99 VAL A O 1
ATOM 843 N N . ILE A 1 100 ? -11.636 -10.083 -6.763 1.00 98.19 100 ILE A N 1
ATOM 844 C CA . ILE A 1 100 ? -10.477 -9.200 -6.852 1.00 98.19 100 ILE A CA 1
ATOM 845 C C . ILE A 1 100 ? -9.605 -9.689 -8.009 1.00 98.19 100 ILE A C 1
ATOM 847 O O . ILE A 1 100 ? -9.284 -10.876 -8.091 1.00 98.19 100 ILE A O 1
ATOM 851 N N . VAL A 1 101 ? -9.193 -8.780 -8.886 1.00 97.75 101 VAL A N 1
ATOM 852 C CA . VAL A 1 101 ? -8.374 -9.085 -10.064 1.00 97.75 101 VAL A CA 1
ATOM 853 C C . VAL A 1 101 ? -7.253 -8.065 -10.212 1.00 97.75 101 VAL A C 1
ATOM 855 O O . VAL A 1 101 ? -7.434 -6.886 -9.901 1.00 97.75 101 VAL A O 1
ATOM 858 N N . MET A 1 102 ? -6.088 -8.524 -10.670 1.00 95.44 102 MET A N 1
ATOM 859 C CA . MET A 1 102 ? -4.993 -7.647 -11.062 1.00 95.44 102 MET A CA 1
ATOM 860 C C . MET A 1 102 ? -5.178 -7.169 -12.505 1.00 95.44 102 MET A C 1
ATOM 862 O O . MET A 1 102 ? -5.107 -7.960 -13.446 1.00 95.44 102 MET A O 1
ATOM 866 N N . VAL A 1 103 ? -5.342 -5.863 -12.684 1.00 95.38 103 VAL A N 1
ATOM 867 C CA . VAL A 1 103 ? -5.370 -5.202 -13.996 1.00 95.38 103 VAL A CA 1
ATOM 868 C C . VAL A 1 103 ? -4.055 -4.471 -14.256 1.00 95.38 103 VAL A C 1
ATOM 870 O O . VAL A 1 103 ? -3.370 -4.071 -13.313 1.00 95.38 103 VAL A O 1
ATOM 873 N N . ASP A 1 104 ? -3.721 -4.228 -15.523 1.00 94.12 104 ASP A N 1
ATOM 874 C CA . ASP A 1 104 ? -2.800 -3.147 -15.874 1.00 94.12 104 ASP A CA 1
ATOM 875 C C . ASP A 1 104 ? -3.588 -1.835 -15.960 1.00 94.12 104 ASP A C 1
ATOM 877 O O . ASP A 1 104 ? -4.250 -1.537 -16.958 1.00 94.12 104 ASP A O 1
ATOM 881 N N . MET A 1 105 ? -3.500 -1.013 -14.914 1.00 91.75 105 MET A N 1
ATOM 882 C CA . MET A 1 105 ? -4.242 0.244 -14.864 1.00 91.75 105 MET A CA 1
ATOM 883 C C . MET A 1 105 ? -3.752 1.268 -15.904 1.00 91.75 105 MET A C 1
ATOM 885 O O . MET A 1 105 ? -4.461 2.225 -16.207 1.00 91.75 105 MET A O 1
ATOM 889 N N . SER A 1 106 ? -2.581 1.067 -16.524 1.00 91.31 106 SER A N 1
ATOM 890 C CA . SER A 1 106 ? -2.123 1.904 -17.641 1.00 91.31 106 SER A CA 1
ATOM 891 C C . SER A 1 106 ? -2.917 1.684 -18.938 1.00 91.31 106 SER A C 1
ATOM 893 O O . SER A 1 106 ? -2.841 2.519 -19.843 1.00 91.31 106 SER A O 1
ATOM 895 N N . LEU A 1 107 ? -3.695 0.597 -19.018 1.00 93.12 107 LEU A N 1
ATOM 896 C CA . LEU A 1 107 ? -4.586 0.265 -20.135 1.00 93.12 107 LEU A CA 1
ATOM 897 C C . LEU A 1 107 ? -6.031 0.747 -19.920 1.00 93.12 107 LEU A C 1
ATOM 899 O O . LEU A 1 107 ? -6.871 0.561 -20.796 1.00 93.12 107 LEU A O 1
ATOM 903 N N . LEU A 1 108 ? -6.315 1.395 -18.786 1.00 91.81 108 LEU A N 1
ATOM 904 C CA . LEU A 1 108 ? -7.625 1.946 -18.440 1.00 91.81 108 LEU A CA 1
ATOM 905 C C . LEU A 1 108 ? -7.551 3.485 -18.419 1.00 91.81 108 LEU A C 1
ATOM 907 O O . LEU A 1 108 ? -7.373 4.071 -17.352 1.00 91.81 108 LEU A O 1
ATOM 911 N N . PRO A 1 109 ? -7.642 4.170 -19.574 1.00 79.88 109 PRO A N 1
ATOM 912 C CA . PRO A 1 109 ? -7.429 5.619 -19.669 1.00 79.88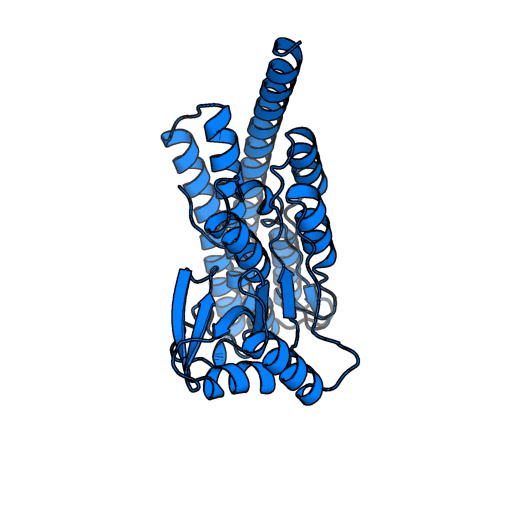 109 PRO A CA 1
ATOM 913 C C . PRO A 1 109 ? -8.462 6.461 -18.904 1.00 79.88 109 PRO A C 1
ATOM 915 O O . PRO A 1 109 ? -8.201 7.625 -18.607 1.00 79.88 109 PRO A O 1
ATOM 918 N N . GLU A 1 110 ? -9.625 5.896 -18.572 1.00 81.69 110 GLU A N 1
ATOM 919 C CA . GLU A 1 110 ? -10.635 6.507 -17.701 1.00 81.69 110 GLU A CA 1
ATOM 920 C C . GLU A 1 110 ? -10.173 6.596 -16.234 1.00 81.69 110 GLU A C 1
ATOM 922 O O . GLU A 1 110 ? -10.772 7.309 -15.425 1.00 81.69 110 GLU A O 1
ATOM 927 N N . ARG A 1 111 ? -9.103 5.875 -15.882 1.00 80.44 111 ARG A N 1
ATOM 928 C CA . ARG A 1 111 ? -8.471 5.878 -14.564 1.00 80.44 111 ARG A CA 1
ATOM 929 C C . ARG A 1 111 ? -7.266 6.819 -14.574 1.00 80.44 111 ARG A C 1
ATOM 931 O O . ARG A 1 111 ? -6.450 6.822 -15.494 1.00 80.44 111 ARG A O 1
ATOM 938 N N . GLU A 1 112 ? -7.109 7.604 -13.510 1.00 72.38 112 GLU A N 1
ATOM 939 C CA . GLU A 1 112 ? -5.910 8.426 -13.337 1.00 72.38 112 GLU A CA 1
ATOM 940 C C . GLU A 1 112 ? -4.685 7.543 -13.054 1.00 72.38 112 GLU A C 1
ATOM 942 O O . GLU A 1 112 ? -4.490 7.067 -11.935 1.00 72.38 112 GLU A O 1
ATOM 947 N N . ASN A 1 113 ? -3.789 7.389 -14.032 1.00 70.81 113 ASN A N 1
ATOM 948 C CA . ASN A 1 113 ? -2.460 6.823 -13.790 1.00 70.81 113 ASN A CA 1
ATOM 949 C C . ASN A 1 113 ? -1.545 7.871 -13.131 1.00 70.81 113 ASN A C 1
ATOM 951 O O . ASN A 1 113 ? -0.630 8.409 -13.759 1.00 70.81 113 ASN A O 1
ATOM 955 N N . LYS A 1 114 ? -1.798 8.166 -11.849 1.00 71.25 114 LYS A N 1
ATOM 956 C CA . LYS A 1 114 ? -1.060 9.181 -11.068 1.00 71.25 114 LYS A CA 1
ATOM 957 C C . LYS A 1 114 ? 0.458 8.969 -11.082 1.00 71.25 114 LYS A C 1
ATOM 959 O O . LYS A 1 114 ? 1.219 9.931 -11.017 1.00 71.25 114 LYS A O 1
ATOM 964 N N . PHE A 1 115 ? 0.900 7.719 -11.206 1.00 77.12 115 PHE A N 1
ATOM 965 C CA . PHE A 1 115 ? 2.311 7.342 -11.151 1.00 77.12 115 PHE A CA 1
ATOM 966 C C . PHE A 1 115 ? 2.990 7.260 -12.524 1.00 77.12 115 PHE A C 1
ATOM 968 O O . PHE A 1 115 ? 4.198 7.033 -12.579 1.00 77.12 115 PHE A O 1
ATOM 975 N N . HIS A 1 116 ? 2.244 7.443 -13.622 1.00 78.75 116 HIS A N 1
ATOM 976 C CA . HIS A 1 116 ? 2.735 7.338 -15.001 1.00 78.75 116 HIS A CA 1
ATOM 977 C C . HIS A 1 116 ? 3.545 6.047 -15.261 1.00 78.75 116 HIS A C 1
ATOM 979 O O . HIS A 1 116 ? 4.540 6.044 -15.997 1.00 78.75 116 HIS A O 1
ATOM 985 N N . GLN A 1 117 ? 3.140 4.938 -14.630 1.00 81.81 117 GLN A N 1
ATOM 986 C CA . GLN A 1 117 ? 3.766 3.626 -14.812 1.00 81.81 117 GLN A CA 1
ATOM 987 C C . GLN A 1 117 ? 3.172 2.906 -16.023 1.00 81.81 117 GLN A C 1
ATOM 989 O O . GLN A 1 117 ? 1.998 3.080 -16.344 1.00 81.81 117 GLN A O 1
ATOM 994 N N . LYS A 1 118 ? 3.995 2.105 -16.700 1.00 86.06 118 LYS A N 1
ATOM 995 C CA . LYS A 1 118 ? 3.567 1.194 -17.765 1.00 86.06 118 LYS A CA 1
ATOM 996 C C . LYS A 1 118 ? 4.526 -0.002 -17.809 1.00 86.06 118 LYS A C 1
ATOM 998 O O . LYS A 1 118 ? 5.713 0.233 -18.063 1.00 86.06 118 LYS A O 1
ATOM 1003 N N . PRO A 1 119 ? 4.048 -1.238 -17.595 1.00 89.19 119 PRO A N 1
ATOM 1004 C CA . PRO A 1 119 ? 2.721 -1.582 -17.053 1.00 89.19 119 PRO A CA 1
ATOM 1005 C C . PRO A 1 119 ? 2.497 -0.994 -15.645 1.00 89.19 119 PRO A C 1
ATOM 1007 O O . PRO A 1 119 ? 3.453 -0.571 -14.990 1.00 89.19 119 PRO A O 1
ATOM 1010 N N . PHE A 1 120 ? 1.247 -0.951 -15.183 1.00 90.94 120 PHE A N 1
ATOM 1011 C CA . PHE A 1 120 ? 0.890 -0.582 -13.813 1.00 90.94 120 PHE A CA 1
ATOM 1012 C C . PHE A 1 120 ? -0.017 -1.652 -13.170 1.00 90.94 120 PHE A C 1
ATOM 1014 O O . PHE A 1 120 ? -1.237 -1.471 -13.148 1.00 90.94 120 PHE A O 1
ATOM 1021 N N . PRO A 1 121 ? 0.552 -2.775 -12.676 1.00 91.69 121 PRO A N 1
ATOM 1022 C CA . PRO A 1 121 ? -0.229 -3.834 -12.040 1.00 91.69 121 PRO A CA 1
ATOM 1023 C C . PRO A 1 121 ? -0.913 -3.327 -10.767 1.00 91.69 121 PRO A C 1
ATOM 1025 O O . PRO A 1 121 ? -0.248 -2.810 -9.862 1.00 91.69 121 PRO A O 1
ATOM 1028 N N . HIS A 1 122 ? -2.235 -3.490 -10.702 1.00 92.56 122 HIS A N 1
ATOM 1029 C CA . HIS A 1 122 ? -3.085 -2.967 -9.632 1.00 92.56 122 HIS A CA 1
ATOM 1030 C C . HIS A 1 122 ? -4.250 -3.910 -9.332 1.00 92.56 122 HIS A C 1
ATOM 1032 O O . HIS A 1 122 ? -4.926 -4.368 -10.252 1.00 92.56 122 HIS A O 1
ATOM 1038 N N . TYR A 1 123 ? -4.507 -4.185 -8.053 1.00 95.38 123 TYR A N 1
ATOM 1039 C CA . TYR A 1 123 ? -5.663 -4.975 -7.629 1.00 95.38 123 TYR A CA 1
ATOM 1040 C C . TYR A 1 123 ? -6.899 -4.101 -7.426 1.00 95.38 123 TYR A C 1
ATOM 1042 O O . TYR A 1 123 ? -6.852 -3.086 -6.732 1.00 95.38 123 TYR A O 1
ATOM 1050 N N . LEU A 1 124 ? -8.021 -4.543 -7.979 1.00 96.31 124 LEU A N 1
ATOM 1051 C CA . LEU A 1 124 ? -9.330 -3.918 -7.806 1.00 96.31 124 LEU A CA 1
ATOM 1052 C C . LEU A 1 124 ? -10.433 -4.980 -7.793 1.00 96.31 124 LEU A C 1
ATOM 1054 O O . LEU A 1 124 ? -10.173 -6.153 -8.062 1.00 96.31 124 LEU A O 1
ATOM 1058 N N . MET A 1 125 ? -11.660 -4.580 -7.466 1.00 98.00 125 MET A N 1
ATOM 1059 C CA . MET A 1 125 ? -12.819 -5.473 -7.420 1.00 98.00 125 MET A CA 1
ATOM 1060 C C . MET A 1 125 ? -13.737 -5.270 -8.622 1.00 98.00 125 MET A C 1
ATOM 1062 O O . MET A 1 125 ? -14.003 -4.133 -9.013 1.00 98.00 125 MET A O 1
ATOM 1066 N N . ILE A 1 126 ? -14.257 -6.373 -9.163 1.00 98.00 126 ILE A N 1
ATOM 1067 C CA . ILE A 1 126 ? -15.178 -6.392 -10.306 1.00 98.00 126 ILE A CA 1
ATOM 1068 C C . ILE A 1 126 ? -16.483 -7.097 -9.924 1.00 98.00 126 ILE A C 1
ATOM 1070 O O . ILE A 1 126 ? -16.504 -8.050 -9.142 1.00 98.00 126 ILE A O 1
ATOM 1074 N N . SER A 1 127 ? -17.603 -6.603 -10.443 1.00 96.88 127 SER A N 1
ATOM 1075 C CA . SER A 1 127 ? -18.925 -7.224 -10.327 1.00 96.88 127 SER A CA 1
ATOM 1076 C C . SER A 1 127 ? -19.772 -6.919 -11.559 1.00 96.88 127 SER A C 1
ATOM 1078 O O . SER A 1 127 ? -19.543 -5.922 -12.242 1.00 96.88 127 SER A O 1
ATOM 1080 N N . GLU A 1 128 ? -20.765 -7.760 -11.826 1.00 96.44 128 GLU A N 1
ATOM 1081 C CA . GLU A 1 128 ? -21.749 -7.494 -12.873 1.00 96.44 128 GLU A CA 1
ATOM 1082 C C . GLU A 1 128 ? -22.604 -6.259 -12.572 1.00 96.44 128 GLU A C 1
ATOM 1084 O O . GLU A 1 128 ? -22.733 -5.811 -11.427 1.00 96.44 128 GLU A O 1
ATOM 1089 N N . THR A 1 129 ? -23.210 -5.730 -13.630 1.00 95.88 129 THR A N 1
ATOM 1090 C CA . THR A 1 129 ? -24.255 -4.708 -13.559 1.00 95.88 129 THR A CA 1
ATOM 1091 C C . THR A 1 129 ? -25.524 -5.223 -14.231 1.00 95.88 129 THR A C 1
ATOM 1093 O O . THR A 1 129 ? -25.556 -6.322 -14.773 1.00 95.88 129 THR A O 1
ATOM 1096 N N . GLU A 1 130 ? -26.579 -4.409 -14.249 1.00 94.25 130 GLU A N 1
ATOM 1097 C CA . GLU A 1 130 ? -27.796 -4.707 -15.017 1.00 94.25 130 GLU A CA 1
ATOM 1098 C C . GLU A 1 130 ? -27.569 -4.737 -16.542 1.00 94.25 130 GLU A C 1
ATOM 1100 O O . GLU A 1 130 ? -28.436 -5.202 -17.282 1.00 94.25 130 GLU A O 1
ATOM 1105 N N . LYS A 1 131 ? -26.439 -4.211 -17.032 1.00 95.38 131 LYS A N 1
ATOM 1106 C CA . LYS A 1 131 ? -26.081 -4.211 -18.451 1.00 95.38 131 LYS A CA 1
ATOM 1107 C C . LYS A 1 131 ? -24.937 -5.191 -18.691 1.00 95.38 131 LYS A C 1
ATOM 1109 O O . LYS A 1 131 ? -23.852 -5.001 -18.158 1.00 95.38 131 LYS A O 1
ATOM 1114 N N . GLU A 1 132 ? -25.152 -6.161 -19.573 1.00 93.38 132 GLU A N 1
ATOM 1115 C CA . GLU A 1 132 ? -24.171 -7.213 -19.897 1.00 93.38 132 GLU A CA 1
ATOM 1116 C C . GLU A 1 132 ? -22.827 -6.664 -20.425 1.00 93.38 132 GLU A C 1
ATOM 1118 O O . GLU A 1 132 ? -21.775 -7.250 -20.190 1.00 93.38 132 GLU A O 1
ATOM 1123 N N . GLU A 1 133 ? -22.843 -5.502 -21.085 1.00 96.19 133 GLU A N 1
ATOM 1124 C CA . GLU A 1 133 ? -21.648 -4.857 -21.657 1.00 96.19 133 GLU A CA 1
ATOM 1125 C C . GLU A 1 133 ? -20.880 -3.969 -20.658 1.00 96.19 133 GLU A C 1
ATOM 1127 O O . GLU A 1 133 ? -19.825 -3.417 -20.985 1.00 96.19 133 GLU A O 1
ATOM 1132 N N . GLU A 1 134 ? -21.404 -3.789 -19.442 1.00 96.62 134 GLU A N 1
ATOM 1133 C CA . GLU A 1 134 ? -20.794 -2.963 -18.401 1.00 96.62 134 GLU A CA 1
ATOM 1134 C C . GLU A 1 134 ? -20.547 -3.782 -17.134 1.00 96.62 134 GLU A C 1
ATOM 1136 O O . GLU A 1 134 ? -21.433 -4.451 -16.598 1.00 96.62 134 GLU A O 1
ATOM 1141 N N . TRP A 1 135 ? -19.351 -3.638 -16.580 1.00 97.25 135 TRP A N 1
ATOM 1142 C CA . TRP A 1 135 ? -19.024 -4.149 -15.258 1.00 97.25 135 TRP A CA 1
ATOM 1143 C C . TRP A 1 135 ? -18.829 -3.017 -14.267 1.00 97.25 135 TRP A C 1
ATOM 1145 O O . TRP A 1 135 ? -18.272 -1.968 -14.592 1.00 97.25 135 TRP A O 1
ATOM 1155 N N . PHE A 1 136 ? -19.263 -3.246 -13.033 1.00 97.19 136 PHE A N 1
ATOM 1156 C CA . PHE A 1 136 ? -18.977 -2.362 -11.923 1.00 97.19 136 PHE A CA 1
ATOM 1157 C C . PHE A 1 136 ? -17.553 -2.624 -11.456 1.00 97.19 136 PHE A C 1
ATOM 1159 O O . PHE A 1 136 ? -17.216 -3.727 -11.018 1.00 97.19 136 PHE A O 1
ATOM 1166 N N . MET A 1 137 ? -16.722 -1.595 -11.540 1.00 97.12 137 MET A N 1
ATOM 1167 C CA . MET A 1 137 ? -15.365 -1.606 -11.033 1.00 97.12 137 MET A CA 1
ATOM 1168 C C . MET A 1 137 ? -15.305 -0.767 -9.765 1.00 97.12 137 MET A C 1
ATOM 1170 O O . MET A 1 137 ? -15.710 0.394 -9.740 1.00 97.12 137 MET A O 1
ATOM 1174 N N . LEU A 1 138 ? -14.758 -1.367 -8.716 1.00 95.88 138 LEU A N 1
ATOM 1175 C CA . LEU A 1 138 ? -14.483 -0.723 -7.447 1.00 95.88 138 LEU A CA 1
ATOM 1176 C C . LEU A 1 138 ? -12.979 -0.769 -7.217 1.00 95.88 138 LEU A C 1
ATOM 1178 O O . LEU A 1 138 ? -12.397 -1.837 -7.045 1.00 95.88 138 LEU A O 1
ATOM 1182 N N . ASP A 1 139 ? -12.368 0.407 -7.188 1.00 94.12 139 ASP A N 1
ATOM 1183 C CA . ASP A 1 139 ? -10.973 0.613 -6.833 1.00 94.12 139 ASP A CA 1
ATOM 1184 C C . ASP A 1 139 ? -10.918 1.376 -5.506 1.00 94.12 139 ASP A C 1
ATOM 1186 O O . ASP A 1 139 ? -10.961 2.616 -5.469 1.00 94.12 139 ASP A O 1
ATOM 1190 N N . PRO A 1 140 ? -10.853 0.639 -4.386 1.00 92.56 140 PRO A N 1
ATOM 1191 C CA . PRO A 1 140 ? -10.733 1.220 -3.068 1.00 92.56 140 PRO A CA 1
ATOM 1192 C C . PRO A 1 140 ? -9.550 2.175 -2.999 1.00 92.56 140 PRO A C 1
ATOM 1194 O O . PRO A 1 140 ? -9.731 3.283 -2.507 1.00 92.56 140 PRO A O 1
ATOM 1197 N N . ASP A 1 141 ? -8.384 1.760 -3.488 1.00 88.88 141 ASP A N 1
ATOM 1198 C CA . ASP A 1 141 ? -7.096 2.426 -3.290 1.00 88.88 141 ASP A CA 1
ATOM 1199 C C . ASP A 1 141 ? -7.095 3.845 -3.866 1.00 88.88 141 ASP A C 1
ATOM 1201 O O . ASP A 1 141 ? -6.771 4.815 -3.181 1.00 88.88 141 ASP A O 1
ATOM 1205 N N . PHE A 1 142 ? -7.624 3.990 -5.082 1.00 86.81 142 PHE A N 1
ATOM 1206 C CA . PHE A 1 142 ? -7.821 5.290 -5.729 1.00 86.81 142 PHE A CA 1
ATOM 1207 C C . PHE A 1 142 ? -9.138 5.981 -5.352 1.00 86.81 142 PHE A C 1
ATOM 1209 O O . PHE A 1 142 ? -9.431 7.056 -5.878 1.00 86.81 142 PHE A O 1
ATOM 1216 N N . ARG A 1 143 ? -9.925 5.393 -4.442 1.00 86.00 143 ARG A N 1
ATOM 1217 C CA . ARG A 1 143 ? -11.252 5.868 -4.015 1.00 86.00 143 ARG A CA 1
ATOM 1218 C C . ARG A 1 143 ? -12.187 6.130 -5.189 1.00 86.00 143 ARG A C 1
ATOM 1220 O O . ARG A 1 143 ? -12.819 7.182 -5.274 1.00 86.00 143 ARG A O 1
ATOM 1227 N N . TRP A 1 144 ? -12.255 5.177 -6.099 1.00 91.75 144 TRP A N 1
ATOM 1228 C CA . TRP A 1 144 ? -13.084 5.301 -7.278 1.00 91.75 144 TRP A CA 1
ATOM 1229 C C . TRP A 1 144 ? -13.974 4.085 -7.434 1.00 91.75 144 TRP A C 1
ATOM 1231 O O . TRP A 1 144 ? -13.571 2.956 -7.166 1.00 91.75 144 TRP A O 1
ATOM 1241 N N . GLU A 1 145 ? -15.183 4.338 -7.901 1.00 94.06 145 GLU A N 1
ATOM 1242 C CA . GLU A 1 145 ? -16.117 3.306 -8.299 1.00 94.06 145 GLU A CA 1
ATOM 1243 C C . GLU A 1 145 ? -16.937 3.795 -9.486 1.00 94.06 145 GLU A C 1
ATOM 1245 O O . GLU A 1 145 ? -17.203 4.993 -9.619 1.00 94.06 145 GLU A O 1
ATOM 1250 N N . GLY A 1 146 ? -17.321 2.872 -10.355 1.00 95.50 146 GLY A N 1
ATOM 1251 C CA . GLY A 1 146 ? -18.106 3.197 -11.532 1.00 95.50 146 GLY A CA 1
ATOM 1252 C C . GLY A 1 146 ? -18.208 2.036 -12.505 1.00 95.50 146 GLY A C 1
ATOM 1253 O O . GLY A 1 146 ? -17.511 1.028 -12.388 1.00 95.50 146 GLY A O 1
ATOM 1254 N N . ASN A 1 147 ? -19.089 2.200 -13.484 1.00 96.56 147 ASN A N 1
ATOM 1255 C CA . ASN A 1 147 ? -19.242 1.234 -14.559 1.00 96.56 147 ASN A CA 1
ATOM 1256 C C . ASN A 1 147 ? -18.141 1.435 -15.604 1.00 96.56 147 ASN A C 1
ATOM 1258 O O . ASN A 1 147 ? -17.851 2.565 -16.001 1.00 96.56 147 ASN A O 1
ATOM 1262 N N . MET A 1 148 ? -17.567 0.331 -16.067 1.00 96.06 148 MET A N 1
ATOM 1263 C CA . MET A 1 148 ? -16.581 0.264 -17.140 1.00 96.06 148 MET A CA 1
ATOM 1264 C C . MET A 1 148 ? -17.089 -0.669 -18.234 1.00 96.06 148 MET A C 1
ATOM 1266 O O . MET A 1 148 ? -17.783 -1.641 -17.945 1.00 96.06 148 MET A O 1
ATOM 1270 N N . GLU A 1 149 ? -16.707 -0.406 -19.482 1.00 96.38 149 GLU A N 1
ATOM 1271 C CA . GLU A 1 149 ? -16.944 -1.351 -20.579 1.00 96.38 149 GLU A CA 1
ATOM 1272 C C . GLU A 1 149 ? -16.269 -2.690 -20.254 1.00 96.38 149 GLU A C 1
ATOM 1274 O O . GLU A 1 149 ? -15.060 -2.730 -19.997 1.00 96.38 149 GLU A O 1
ATOM 1279 N N . ARG A 1 150 ? -17.043 -3.779 -20.290 1.00 96.56 150 ARG A N 1
ATOM 1280 C CA . ARG A 1 150 ? -16.580 -5.145 -20.000 1.00 96.56 150 ARG A CA 1
ATOM 1281 C C . ARG A 1 150 ? -15.313 -5.488 -20.784 1.00 96.56 150 ARG A C 1
ATOM 1283 O O . ARG A 1 150 ? -14.313 -5.895 -20.198 1.00 96.56 150 ARG A O 1
ATOM 1290 N N . GLU A 1 151 ? -15.319 -5.222 -22.088 1.00 96.69 151 GLU A N 1
ATOM 1291 C CA . GLU A 1 151 ? -14.192 -5.511 -22.982 1.00 96.69 151 GLU A CA 1
ATOM 1292 C C . GLU A 1 151 ? -12.918 -4.729 -22.630 1.00 96.69 151 GLU A C 1
ATOM 1294 O O . GLU A 1 151 ? -11.817 -5.259 -22.763 1.00 96.69 151 GLU A O 1
ATOM 1299 N N . LYS A 1 152 ? -13.028 -3.495 -22.117 1.00 96.25 152 LYS A N 1
ATOM 1300 C CA . LYS A 1 152 ? -11.854 -2.728 -21.661 1.00 96.25 152 LYS A CA 1
ATOM 1301 C C . LYS A 1 152 ? -11.247 -3.324 -20.398 1.00 96.25 152 LYS A C 1
ATOM 1303 O O . LYS A 1 152 ? -10.024 -3.407 -20.288 1.00 96.25 152 LYS A O 1
ATOM 1308 N N . VAL A 1 153 ? -12.089 -3.750 -19.454 1.00 96.81 153 VAL A N 1
ATOM 1309 C CA . VAL A 1 153 ? -11.625 -4.441 -18.243 1.00 96.81 153 VAL A CA 1
ATOM 1310 C C . VAL A 1 153 ? -10.935 -5.744 -18.629 1.00 96.81 153 VAL A C 1
ATOM 1312 O O . VAL A 1 153 ? -9.798 -5.959 -18.219 1.00 96.81 153 VAL A O 1
ATOM 1315 N N . LEU A 1 154 ? -11.566 -6.564 -19.474 1.00 97.25 154 LEU A N 1
ATOM 1316 C CA . LEU A 1 154 ? -10.980 -7.810 -19.968 1.00 97.25 154 LEU A CA 1
ATOM 1317 C C . LEU A 1 154 ? -9.645 -7.581 -20.671 1.00 97.25 154 LEU A C 1
ATOM 1319 O O . LEU A 1 154 ? -8.668 -8.246 -20.338 1.00 97.25 154 LEU A O 1
ATOM 1323 N N . TYR A 1 155 ? -9.568 -6.587 -21.556 1.00 96.88 155 TYR A N 1
ATOM 1324 C CA . TYR A 1 155 ? -8.321 -6.206 -22.213 1.00 96.88 155 TYR A CA 1
ATOM 1325 C C . TYR A 1 155 ? -7.228 -5.842 -21.195 1.00 96.88 155 TYR A C 1
ATOM 1327 O O . TYR A 1 155 ? -6.107 -6.330 -21.300 1.00 96.88 155 TYR A O 1
ATOM 1335 N N . SER A 1 156 ? -7.557 -5.072 -20.150 1.00 96.31 156 SER A N 1
ATOM 1336 C CA . SER A 1 156 ? -6.596 -4.715 -19.094 1.00 96.31 156 SER A CA 1
ATOM 1337 C C . SER A 1 156 ? -6.120 -5.889 -18.229 1.00 96.31 156 SER A C 1
ATOM 1339 O O . SER A 1 156 ? -5.080 -5.771 -17.586 1.00 96.31 156 SER A O 1
ATOM 1341 N N . VAL A 1 157 ? -6.855 -7.006 -18.192 1.00 97.12 157 VAL A N 1
ATOM 1342 C CA . VAL A 1 157 ? -6.456 -8.244 -17.496 1.00 97.12 157 VAL A CA 1
ATOM 1343 C C . VAL A 1 157 ? -5.637 -9.142 -18.429 1.00 97.12 157 VAL A C 1
ATOM 1345 O O . VAL A 1 157 ? -4.606 -9.685 -18.024 1.00 97.12 157 VAL A O 1
ATOM 1348 N N . GLN A 1 158 ? -6.088 -9.275 -19.678 1.00 96.94 158 GLN A N 1
ATOM 1349 C CA . GLN A 1 158 ? -5.478 -10.100 -20.719 1.00 96.94 158 GLN A CA 1
ATOM 1350 C C . GLN A 1 158 ? -4.077 -9.600 -21.092 1.00 96.94 158 GLN A C 1
ATOM 1352 O O . GLN A 1 158 ? -3.123 -10.375 -21.076 1.00 96.94 158 GLN A O 1
ATOM 1357 N N . ASP A 1 159 ? -3.946 -8.302 -21.376 1.00 95.31 159 ASP A N 1
ATOM 1358 C CA . ASP A 1 159 ? -2.691 -7.677 -21.814 1.00 95.31 159 ASP A CA 1
ATOM 1359 C C . ASP A 1 159 ? -1.789 -7.271 -20.636 1.00 95.31 159 ASP A C 1
ATOM 1361 O O . ASP A 1 159 ? -0.690 -6.751 -20.846 1.00 95.31 159 ASP A O 1
ATOM 1365 N N . ASN A 1 160 ? -2.210 -7.523 -19.390 1.00 92.94 160 ASN A N 1
ATOM 1366 C CA . ASN A 1 160 ? -1.332 -7.355 -18.239 1.00 92.94 160 ASN A CA 1
ATOM 1367 C C . ASN A 1 160 ? -0.237 -8.438 -18.281 1.00 92.94 160 ASN A C 1
ATOM 1369 O O . ASN A 1 160 ? -0.558 -9.630 -18.178 1.00 92.94 160 ASN A O 1
ATOM 1373 N N . PRO A 1 161 ? 1.056 -8.063 -18.388 1.00 90.50 161 PRO A N 1
ATOM 1374 C CA . PRO A 1 161 ? 2.147 -9.036 -18.352 1.00 90.50 161 PRO A CA 1
ATOM 1375 C C . PRO A 1 161 ? 2.222 -9.778 -17.012 1.00 90.50 161 PRO A C 1
ATOM 1377 O O . PRO A 1 161 ? 2.794 -10.862 -16.947 1.00 90.50 161 PRO A O 1
ATOM 1380 N N . PHE A 1 162 ? 1.625 -9.217 -15.959 1.00 90.69 162 PHE A N 1
ATOM 1381 C CA . PHE A 1 162 ? 1.489 -9.835 -14.648 1.00 90.69 162 PHE A CA 1
ATOM 1382 C C . PHE A 1 162 ? 0.100 -10.444 -14.469 1.00 90.69 162 PHE A C 1
ATOM 1384 O O . PHE A 1 162 ? -0.833 -10.170 -15.227 1.00 90.69 162 PHE A O 1
ATOM 1391 N N . GLY A 1 163 ? -0.058 -11.290 -13.460 1.00 90.31 163 GLY A N 1
ATOM 1392 C CA . GLY A 1 163 ? -1.324 -11.934 -13.154 1.00 90.31 163 GLY A CA 1
ATOM 1393 C C . GLY A 1 163 ? -1.493 -12.165 -11.665 1.00 90.31 163 GLY A C 1
ATOM 1394 O O . GLY A 1 163 ? -0.523 -12.234 -10.914 1.00 90.31 163 GLY A O 1
ATOM 1395 N N . GLY A 1 164 ? -2.745 -12.237 -11.242 1.00 93.12 164 GLY A N 1
ATOM 1396 C CA . GLY A 1 164 ? -3.106 -12.449 -9.854 1.00 93.12 164 GLY A CA 1
ATOM 1397 C C . GLY A 1 164 ? -4.573 -12.133 -9.637 1.00 93.12 164 GLY A C 1
ATOM 1398 O O . GLY A 1 164 ? -5.163 -11.297 -10.330 1.00 93.12 164 GLY A O 1
ATOM 1399 N N . GLY A 1 165 ? -5.168 -12.793 -8.657 1.00 96.19 165 GLY A N 1
ATOM 1400 C CA . GLY A 1 165 ? -6.571 -12.596 -8.371 1.00 96.19 165 GLY A CA 1
ATOM 1401 C C . GLY A 1 165 ? -7.069 -13.483 -7.251 1.00 96.19 165 GLY A C 1
ATOM 1402 O O . GLY A 1 165 ? -6.659 -14.634 -7.108 1.00 96.19 165 GLY A O 1
ATOM 1403 N N . TYR A 1 166 ? -7.981 -12.918 -6.471 1.00 97.75 166 TYR A N 1
ATOM 1404 C CA . TYR A 1 166 ? -8.550 -13.548 -5.294 1.00 97.75 166 TYR A CA 1
ATOM 1405 C C . TYR A 1 166 ? -10.067 -13.439 -5.313 1.00 97.75 166 TYR A C 1
ATOM 1407 O O . TYR A 1 166 ? -10.631 -12.532 -5.924 1.00 97.75 166 TYR A O 1
ATOM 1415 N N . PHE A 1 167 ? -10.747 -14.346 -4.628 1.00 97.94 167 PHE A N 1
ATOM 1416 C CA . PHE A 1 167 ? -12.133 -14.143 -4.246 1.00 97.94 167 PHE A CA 1
ATOM 1417 C C . PHE A 1 167 ? -12.315 -14.398 -2.755 1.00 97.94 167 PHE A C 1
ATOM 1419 O O . PHE A 1 167 ? -11.611 -15.209 -2.144 1.00 97.94 167 PHE A O 1
ATOM 1426 N N . ILE A 1 168 ? -13.269 -13.679 -2.177 1.00 98.00 168 ILE A N 1
ATOM 1427 C CA . ILE A 1 168 ? -13.632 -13.773 -0.765 1.00 98.00 168 ILE A CA 1
ATOM 1428 C C . ILE A 1 168 ? -15.142 -13.957 -0.704 1.00 98.00 168 ILE A C 1
ATOM 1430 O O . ILE A 1 168 ? -15.886 -13.128 -1.234 1.00 98.00 168 ILE A O 1
ATOM 1434 N N . ASP A 1 169 ? -15.573 -15.042 -0.068 1.00 97.19 169 ASP A N 1
ATOM 1435 C CA . ASP A 1 169 ? -16.969 -15.287 0.281 1.00 97.19 169 ASP A CA 1
ATOM 1436 C C . ASP A 1 169 ? -17.215 -14.742 1.688 1.00 97.19 169 ASP A C 1
ATOM 1438 O O . ASP A 1 169 ? -16.604 -15.197 2.654 1.00 97.19 169 ASP A O 1
ATOM 1442 N N . VAL A 1 170 ? -18.083 -13.739 1.806 1.00 95.50 170 VAL A N 1
ATOM 1443 C CA . VAL A 1 170 ? -18.385 -13.102 3.092 1.00 95.50 170 VAL A CA 1
ATOM 1444 C C . VAL A 1 170 ? -19.574 -13.810 3.730 1.00 95.50 170 VAL A C 1
ATOM 1446 O O . VAL A 1 170 ? -20.724 -13.528 3.401 1.00 95.50 170 VAL A O 1
ATOM 1449 N N . GLU A 1 171 ? -19.305 -14.765 4.614 1.00 92.25 171 GLU A N 1
ATOM 1450 C CA . GLU A 1 171 ? -20.346 -15.448 5.398 1.00 92.25 171 GLU A CA 1
ATOM 1451 C C . GLU A 1 171 ? -20.556 -14.761 6.750 1.00 92.25 171 GLU A C 1
ATOM 1453 O O . GLU A 1 171 ? -21.668 -14.354 7.085 1.00 92.25 171 GLU A O 1
ATOM 1458 N N . GLU A 1 172 ? -19.468 -14.573 7.492 1.00 93.38 172 GLU A N 1
ATOM 1459 C CA . GLU A 1 172 ? -19.424 -13.882 8.775 1.00 93.38 172 GLU A CA 1
ATOM 1460 C C . GLU A 1 172 ? -18.108 -13.102 8.865 1.00 93.38 172 GLU A C 1
ATOM 1462 O O . GLU A 1 172 ? -17.076 -13.553 8.365 1.00 93.38 172 GLU A O 1
ATOM 1467 N N . ILE A 1 173 ? -18.151 -11.918 9.481 1.00 96.44 173 ILE A N 1
ATOM 1468 C CA . ILE A 1 173 ? -16.954 -11.125 9.765 1.00 96.44 173 ILE A CA 1
ATOM 1469 C C . ILE A 1 173 ? -16.748 -11.141 11.269 1.00 96.44 173 ILE A C 1
ATOM 1471 O O . ILE A 1 173 ? -17.571 -10.618 12.020 1.00 96.44 173 ILE A O 1
ATOM 1475 N N . GLN A 1 174 ? -15.636 -11.728 11.691 1.00 96.38 174 GLN A N 1
ATOM 1476 C CA . GLN A 1 174 ? -15.239 -11.756 13.086 1.00 96.38 174 GLN A CA 1
ATOM 1477 C C . GLN A 1 174 ? -14.614 -10.415 13.487 1.00 96.38 174 GLN A C 1
ATOM 1479 O O . GLN A 1 174 ? -13.799 -9.847 12.761 1.00 96.38 174 GLN A O 1
ATOM 1484 N N . GLU A 1 175 ? -14.969 -9.917 14.670 1.00 96.88 175 GLU A N 1
ATOM 1485 C CA . GLU A 1 175 ? -14.259 -8.795 15.278 1.00 96.88 175 GLU A CA 1
ATOM 1486 C C . GLU A 1 175 ? -12.932 -9.288 15.894 1.00 96.88 175 GLU A C 1
ATOM 1488 O O . GLU A 1 175 ? -12.945 -10.228 16.702 1.00 96.88 175 GLU A O 1
ATOM 1493 N N . PRO A 1 176 ? -11.780 -8.683 15.548 1.00 97.06 176 PRO A N 1
ATOM 1494 C CA . PRO A 1 176 ? -10.499 -9.075 16.120 1.00 97.06 176 PRO A CA 1
ATOM 1495 C C . PRO A 1 176 ? -10.463 -8.841 17.633 1.00 97.06 176 PRO A C 1
ATOM 1497 O O . PRO A 1 176 ? -10.828 -7.771 18.123 1.00 97.06 176 PRO A O 1
ATOM 1500 N N . THR A 1 177 ? -9.936 -9.798 18.398 1.00 96.31 177 THR A N 1
ATOM 1501 C CA . THR A 1 177 ? -9.699 -9.564 19.830 1.00 96.31 177 THR A CA 1
ATOM 1502 C C . THR A 1 177 ? -8.531 -8.597 20.036 1.00 96.31 177 THR A C 1
ATOM 1504 O O . THR A 1 177 ? -7.628 -8.490 19.202 1.00 96.31 177 THR A O 1
ATOM 1507 N N . ALA A 1 178 ? -8.479 -7.932 21.195 1.00 95.94 178 ALA A N 1
ATOM 1508 C CA . ALA A 1 178 ? -7.341 -7.077 21.541 1.00 95.94 178 ALA A CA 1
ATOM 1509 C C . ALA A 1 178 ? -5.999 -7.843 21.517 1.00 95.94 178 ALA A C 1
ATOM 1511 O O . ALA A 1 178 ? -4.972 -7.284 21.137 1.00 95.94 178 ALA A O 1
ATOM 1512 N N . GLU A 1 179 ? -5.999 -9.132 21.871 1.00 96.81 179 GLU A N 1
ATOM 1513 C CA . GLU A 1 179 ? -4.811 -9.990 21.795 1.00 96.81 179 GLU A CA 1
ATOM 1514 C C . GLU A 1 179 ? -4.370 -10.246 20.347 1.00 96.81 179 GLU A C 1
ATOM 1516 O O . GLU A 1 179 ? -3.176 -10.173 20.045 1.00 96.81 179 GLU A O 1
ATOM 1521 N N . MET A 1 180 ? -5.318 -10.493 19.440 1.00 97.31 180 MET A N 1
ATOM 1522 C CA . MET A 1 180 ? -5.034 -10.672 18.015 1.00 97.31 180 MET A CA 1
ATOM 1523 C C . MET A 1 180 ? -4.479 -9.390 17.388 1.00 97.31 180 MET A C 1
ATOM 1525 O O . MET A 1 180 ? -3.448 -9.442 16.719 1.00 97.31 180 MET A O 1
ATOM 1529 N N . VAL A 1 181 ? -5.095 -8.235 17.666 1.00 97.81 181 VAL A N 1
ATOM 1530 C CA . VAL A 1 181 ? -4.594 -6.927 17.206 1.00 97.81 181 VAL A CA 1
ATOM 1531 C C . VAL A 1 181 ? -3.189 -6.663 17.748 1.00 97.81 181 VAL A C 1
ATOM 1533 O O . VAL A 1 181 ? -2.307 -6.241 17.000 1.00 97.81 181 VAL A O 1
ATOM 1536 N N . ALA A 1 182 ? -2.943 -6.958 19.029 1.00 97.81 182 ALA A N 1
ATOM 1537 C CA . ALA A 1 182 ? -1.619 -6.801 19.623 1.00 97.81 182 ALA A CA 1
ATOM 1538 C C . ALA A 1 182 ? -0.573 -7.724 18.989 1.00 97.81 182 ALA A C 1
ATOM 1540 O O . ALA A 1 182 ? 0.564 -7.304 18.783 1.00 97.81 182 ALA A O 1
ATOM 1541 N N . SER A 1 183 ? -0.953 -8.962 18.676 1.00 97.75 183 SER A N 1
ATOM 1542 C CA . SER A 1 183 ? -0.071 -9.931 18.026 1.00 97.75 183 SER A CA 1
ATOM 1543 C C . SER A 1 183 ? 0.288 -9.485 16.610 1.00 97.75 183 SER A C 1
ATOM 1545 O O . SER A 1 183 ? 1.465 -9.484 16.265 1.00 97.75 183 SER A O 1
ATOM 1547 N N . TYR A 1 184 ? -0.695 -9.019 15.832 1.00 97.88 184 TYR A N 1
ATOM 1548 C CA . TYR A 1 184 ? -0.462 -8.507 14.481 1.00 97.88 184 TYR A CA 1
ATOM 1549 C C . TYR A 1 184 ? 0.423 -7.252 14.472 1.00 97.88 184 TYR A C 1
ATOM 1551 O O . TYR A 1 184 ? 1.357 -7.149 13.676 1.00 97.88 184 TYR A O 1
ATOM 1559 N N . PHE A 1 185 ? 0.193 -6.322 15.407 1.00 97.94 185 PHE A N 1
ATOM 1560 C CA . PHE A 1 185 ? 1.057 -5.151 15.567 1.00 97.94 185 PHE A CA 1
ATOM 1561 C C . PHE A 1 185 ? 2.503 -5.564 15.869 1.00 97.94 185 PHE A C 1
ATOM 1563 O O . PHE A 1 185 ? 3.423 -5.103 15.206 1.00 97.94 185 PHE A O 1
ATOM 1570 N N . ILE A 1 186 ? 2.718 -6.452 16.845 1.00 97.44 186 ILE A N 1
ATOM 1571 C CA . ILE A 1 186 ? 4.066 -6.888 17.242 1.00 97.44 186 ILE A CA 1
ATOM 1572 C C . ILE A 1 186 ? 4.783 -7.619 16.102 1.00 97.44 186 ILE A C 1
ATOM 1574 O O . ILE A 1 186 ? 5.979 -7.411 15.918 1.00 97.44 186 ILE A O 1
ATOM 1578 N N . GLU A 1 187 ? 4.076 -8.467 15.352 1.00 95.69 187 GLU A N 1
ATOM 1579 C CA . GLU A 1 187 ? 4.671 -9.241 14.257 1.00 95.69 187 GLU A CA 1
ATOM 1580 C C . GLU A 1 187 ? 5.174 -8.348 13.118 1.00 95.69 187 GLU A C 1
ATOM 1582 O O . GLU A 1 187 ? 6.199 -8.642 12.506 1.00 95.69 187 GLU A O 1
ATOM 1587 N N . THR A 1 188 ? 4.482 -7.240 12.859 1.00 94.81 188 THR A N 1
ATOM 1588 C CA . THR A 1 188 ? 4.774 -6.368 11.718 1.00 94.81 188 THR A CA 1
ATOM 1589 C C . THR A 1 188 ? 5.599 -5.127 12.073 1.00 94.81 188 THR A C 1
ATOM 1591 O O . THR A 1 188 ? 6.173 -4.478 11.196 1.00 94.81 188 THR A O 1
ATOM 1594 N N . PHE A 1 189 ? 5.695 -4.769 13.355 1.00 97.12 189 PHE A N 1
ATOM 1595 C CA . PHE A 1 189 ? 6.323 -3.526 13.789 1.00 97.12 189 PHE A CA 1
ATOM 1596 C C . PHE A 1 189 ? 7.853 -3.631 13.929 1.00 97.12 189 PHE A C 1
ATOM 1598 O O . PHE A 1 189 ? 8.398 -4.038 14.960 1.00 97.12 189 PHE A O 1
ATOM 1605 N N . LYS A 1 190 ? 8.578 -3.162 12.906 1.00 95.81 190 LYS A N 1
ATOM 1606 C CA . LYS A 1 190 ? 10.046 -3.033 12.908 1.00 95.81 190 LYS A CA 1
ATOM 1607 C C . LYS A 1 190 ? 10.494 -1.712 13.554 1.00 95.81 190 LYS A C 1
ATOM 1609 O O . LYS A 1 190 ? 10.792 -0.735 12.869 1.00 95.81 190 LYS A O 1
ATOM 1614 N N . ARG A 1 191 ? 10.559 -1.669 14.891 1.00 95.06 191 ARG A N 1
ATOM 1615 C CA . ARG A 1 191 ? 10.793 -0.442 15.693 1.00 95.06 191 ARG A CA 1
ATOM 1616 C C . ARG A 1 191 ? 11.950 0.458 15.232 1.00 95.06 191 ARG A C 1
ATOM 1618 O O . ARG A 1 191 ? 11.797 1.673 15.193 1.00 95.06 191 ARG A O 1
ATOM 1625 N N . ASN A 1 192 ? 13.116 -0.126 14.964 1.00 95.88 192 ASN A N 1
ATOM 1626 C CA . ASN A 1 192 ? 14.369 0.617 14.761 1.00 95.88 192 ASN A CA 1
ATOM 1627 C C . ASN A 1 192 ? 14.907 0.510 13.328 1.00 95.88 192 ASN A C 1
ATOM 1629 O O . ASN A 1 192 ? 16.089 0.765 13.108 1.00 95.88 192 ASN A O 1
ATOM 1633 N N . ASP A 1 193 ? 14.080 0.074 12.382 1.00 95.44 193 ASP A N 1
ATOM 1634 C CA . ASP A 1 193 ? 14.529 -0.257 11.035 1.00 95.44 193 ASP A CA 1
ATOM 1635 C C . ASP A 1 193 ? 13.579 0.321 9.990 1.00 95.44 193 ASP A C 1
ATOM 1637 O O . ASP A 1 193 ? 12.388 0.040 10.024 1.00 95.44 193 ASP A O 1
ATOM 1641 N N . ASN A 1 194 ? 14.106 1.137 9.080 1.00 97.75 194 ASN A N 1
ATOM 1642 C CA . ASN A 1 194 ? 13.356 1.771 7.996 1.00 97.75 194 ASN A CA 1
ATOM 1643 C C . ASN A 1 194 ? 13.949 1.320 6.662 1.00 97.75 194 ASN A C 1
ATOM 1645 O O . ASN A 1 194 ? 14.599 2.093 5.951 1.00 97.75 194 ASN A O 1
ATOM 1649 N N . GLU A 1 195 ? 13.734 0.043 6.364 1.00 96.69 195 GLU A N 1
ATOM 1650 C CA . GLU A 1 195 ? 14.367 -0.708 5.280 1.00 96.69 195 GLU A CA 1
ATOM 1651 C C . GLU A 1 195 ? 14.324 0.035 3.937 1.00 96.69 195 GLU A C 1
ATOM 1653 O O . GLU A 1 195 ? 15.368 0.285 3.341 1.00 96.69 195 GLU A O 1
ATOM 1658 N N . LEU A 1 196 ? 13.148 0.519 3.514 1.00 97.62 196 LEU A N 1
ATOM 1659 C CA . LEU A 1 196 ? 12.995 1.265 2.258 1.00 97.62 196 LEU A CA 1
ATOM 1660 C C . LEU A 1 196 ? 13.905 2.501 2.181 1.00 97.62 196 LEU A C 1
ATOM 1662 O O . LEU A 1 196 ? 14.524 2.757 1.148 1.00 97.62 196 LEU A O 1
ATOM 1666 N N . THR A 1 197 ? 13.988 3.284 3.259 1.00 98.25 197 THR A N 1
ATOM 1667 C CA . THR A 1 197 ? 14.805 4.506 3.302 1.00 98.25 197 THR A CA 1
ATOM 1668 C C . THR A 1 197 ? 16.291 4.164 3.237 1.00 98.25 197 THR A C 1
ATOM 1670 O O . THR A 1 197 ? 17.050 4.813 2.510 1.00 98.25 197 THR A O 1
ATOM 1673 N N . MET A 1 198 ? 16.707 3.135 3.977 1.00 98.06 198 MET A N 1
ATOM 1674 C CA . MET A 1 198 ? 18.105 2.717 4.058 1.00 98.06 198 MET A CA 1
ATOM 1675 C C . MET A 1 198 ? 18.585 2.057 2.766 1.00 98.06 198 MET A C 1
ATOM 1677 O O . MET A 1 198 ? 19.651 2.416 2.264 1.00 98.06 198 MET A O 1
ATOM 1681 N N . GLU A 1 199 ? 17.784 1.174 2.177 1.00 97.75 199 GLU A N 1
ATOM 1682 C CA . GLU A 1 199 ? 18.094 0.543 0.896 1.00 97.75 199 GLU A CA 1
ATOM 1683 C C . GLU A 1 199 ? 18.111 1.558 -0.249 1.00 97.75 199 GLU A C 1
ATOM 1685 O O . GLU A 1 199 ? 19.054 1.579 -1.042 1.00 97.75 199 GLU A O 1
ATOM 1690 N N . LEU A 1 200 ? 17.151 2.490 -0.289 1.00 98.19 200 LEU A N 1
ATOM 1691 C CA . LEU A 1 200 ? 17.168 3.589 -1.258 1.00 98.19 200 LEU A CA 1
ATOM 1692 C C . LEU A 1 200 ? 18.438 4.441 -1.124 1.00 98.19 200 LEU A C 1
ATOM 1694 O O . LEU A 1 200 ? 19.057 4.789 -2.132 1.00 98.19 200 LEU A O 1
ATOM 1698 N N . LYS A 1 201 ? 18.857 4.759 0.107 1.00 98.38 201 LYS A N 1
ATOM 1699 C CA . LYS A 1 201 ? 20.104 5.491 0.369 1.00 98.38 201 LYS A CA 1
ATOM 1700 C C . LYS A 1 201 ? 21.324 4.725 -0.132 1.00 98.38 201 LYS A C 1
ATOM 1702 O O . LYS A 1 201 ? 22.134 5.298 -0.864 1.00 98.38 201 LYS A O 1
ATOM 1707 N N . ASN A 1 202 ? 21.448 3.453 0.234 1.00 97.81 202 ASN A N 1
ATOM 1708 C CA . ASN A 1 202 ? 22.568 2.604 -0.165 1.00 97.81 202 ASN A CA 1
ATOM 1709 C C . ASN A 1 202 ? 22.653 2.479 -1.689 1.00 97.81 202 ASN A C 1
ATOM 1711 O O . ASN A 1 202 ? 23.719 2.683 -2.272 1.00 97.81 202 ASN A O 1
ATOM 1715 N N . LEU A 1 203 ? 21.520 2.221 -2.342 1.00 97.69 203 LEU A N 1
ATOM 1716 C CA . LEU A 1 203 ? 21.431 2.096 -3.789 1.00 97.69 203 LEU A CA 1
ATOM 1717 C C . LEU A 1 203 ? 21.817 3.397 -4.497 1.00 97.69 203 LEU A C 1
ATOM 1719 O O . LEU A 1 203 ? 22.624 3.373 -5.426 1.00 97.69 203 LEU A O 1
ATOM 1723 N N . ILE A 1 204 ? 21.306 4.546 -4.037 1.00 98.19 204 ILE A N 1
ATOM 1724 C CA . ILE A 1 204 ? 21.643 5.845 -4.632 1.00 98.19 204 ILE A CA 1
ATOM 1725 C C . ILE A 1 204 ? 23.144 6.128 -4.541 1.00 98.19 204 ILE A C 1
ATOM 1727 O O . ILE A 1 204 ? 23.729 6.593 -5.521 1.00 98.19 204 ILE A O 1
ATOM 1731 N N . ILE A 1 205 ? 23.774 5.836 -3.399 1.00 98.12 205 ILE A N 1
ATOM 1732 C CA . ILE A 1 205 ? 25.222 6.009 -3.215 1.00 98.12 205 ILE A CA 1
ATOM 1733 C C . ILE A 1 205 ? 25.993 5.117 -4.194 1.00 98.12 205 ILE A C 1
ATOM 1735 O O . ILE A 1 205 ? 26.839 5.625 -4.933 1.00 98.12 205 ILE A O 1
ATOM 1739 N N . LYS A 1 206 ? 25.656 3.822 -4.259 1.00 97.19 206 LYS A N 1
ATOM 1740 C CA . LYS A 1 206 ? 26.308 2.861 -5.163 1.00 97.19 206 LYS A CA 1
ATOM 1741 C C . LYS A 1 206 ? 26.192 3.282 -6.627 1.00 97.19 206 LYS A C 1
ATOM 1743 O O . LYS A 1 206 ? 27.197 3.329 -7.331 1.00 97.19 206 LYS A O 1
ATOM 1748 N N . MET A 1 207 ? 24.996 3.660 -7.085 1.00 97.31 207 MET A N 1
ATOM 1749 C CA . MET A 1 207 ? 24.792 4.106 -8.468 1.00 97.31 207 MET A CA 1
ATOM 1750 C C . MET A 1 207 ? 25.488 5.441 -8.765 1.00 97.31 207 MET A C 1
ATOM 1752 O O . MET A 1 207 ? 26.004 5.633 -9.864 1.00 97.31 207 MET A O 1
ATOM 1756 N N . ALA A 1 208 ? 25.535 6.370 -7.805 1.00 96.81 208 ALA A N 1
ATOM 1757 C CA . ALA A 1 208 ? 26.228 7.644 -7.985 1.00 96.81 208 ALA A CA 1
ATOM 1758 C C . ALA A 1 208 ? 27.751 7.472 -8.091 1.00 96.81 208 ALA A C 1
ATOM 1760 O O . ALA A 1 208 ? 28.401 8.155 -8.893 1.00 96.81 208 ALA A O 1
ATOM 1761 N N . ASN A 1 209 ? 28.312 6.538 -7.324 1.00 96.31 209 ASN A N 1
ATOM 1762 C CA . ASN A 1 209 ? 29.729 6.188 -7.372 1.00 96.31 209 ASN A CA 1
ATOM 1763 C C . ASN A 1 209 ? 30.075 5.181 -8.480 1.00 96.31 209 ASN A C 1
ATOM 1765 O O . ASN A 1 209 ? 31.257 4.983 -8.747 1.00 96.31 209 ASN A O 1
ATOM 1769 N N . GLU A 1 210 ? 29.069 4.613 -9.152 1.00 95.06 210 GLU A N 1
ATOM 1770 C CA . GLU A 1 210 ? 29.216 3.575 -10.184 1.00 95.06 210 GLU A CA 1
ATOM 1771 C C . GLU A 1 210 ? 29.946 2.327 -9.653 1.00 95.06 210 GLU A C 1
ATOM 1773 O O . GLU A 1 210 ? 30.826 1.745 -10.289 1.00 95.06 210 GLU A O 1
ATOM 1778 N N . GLU A 1 211 ? 29.580 1.937 -8.431 1.00 94.31 211 GLU A N 1
ATOM 1779 C CA . GLU A 1 211 ? 30.091 0.764 -7.725 1.00 94.31 211 GLU A CA 1
ATOM 1780 C C . GLU A 1 211 ? 29.281 -0.495 -8.077 1.00 94.31 211 GLU A C 1
ATOM 1782 O O . GLU A 1 211 ? 28.136 -0.412 -8.515 1.00 94.31 211 GLU A O 1
ATOM 1787 N N . GLU A 1 212 ? 29.873 -1.680 -7.883 1.00 90.94 212 GLU A N 1
ATOM 1788 C CA . GLU A 1 212 ? 29.209 -2.989 -8.073 1.00 90.94 212 GLU A CA 1
ATOM 1789 C C . GLU A 1 212 ? 28.595 -3.215 -9.473 1.00 90.94 212 GLU A C 1
ATOM 1791 O O . GLU A 1 212 ? 27.739 -4.072 -9.658 1.00 90.94 212 GLU A O 1
ATOM 1796 N N . GLY A 1 213 ? 29.060 -2.476 -10.486 1.00 92.12 213 GLY A N 1
ATOM 1797 C CA . GLY A 1 213 ? 28.548 -2.566 -11.858 1.00 92.12 213 GLY A CA 1
ATOM 1798 C C . GLY A 1 213 ? 27.318 -1.697 -12.130 1.00 92.12 213 GLY A C 1
ATOM 1799 O O . GLY A 1 213 ? 26.821 -1.694 -13.257 1.00 92.12 213 GLY A O 1
ATOM 1800 N N . TYR A 1 214 ? 26.852 -0.926 -11.146 1.00 95.12 214 TYR A N 1
ATOM 1801 C CA . TYR A 1 214 ? 25.789 0.046 -11.357 1.00 95.12 214 TYR A CA 1
ATOM 1802 C C . TYR A 1 214 ? 26.265 1.257 -12.163 1.00 95.12 214 TYR A C 1
ATOM 1804 O O . TYR A 1 214 ? 27.422 1.666 -12.105 1.00 95.12 214 TYR A O 1
ATOM 1812 N N . LEU A 1 215 ? 25.331 1.867 -12.891 1.00 95.00 215 LEU A N 1
ATOM 1813 C CA . LEU A 1 215 ? 25.552 3.095 -13.652 1.00 95.00 215 LEU A CA 1
ATOM 1814 C C . LEU A 1 215 ? 24.704 4.222 -13.075 1.00 95.00 215 LEU A C 1
ATOM 1816 O O . LEU A 1 215 ? 23.542 4.005 -12.727 1.00 95.00 215 LEU A O 1
ATOM 1820 N N . LEU A 1 216 ? 25.230 5.451 -13.086 1.00 96.81 216 LEU A N 1
ATOM 1821 C CA . LEU A 1 216 ? 24.474 6.619 -12.629 1.00 96.81 216 LEU A CA 1
ATOM 1822 C C . LEU A 1 216 ? 23.162 6.792 -13.414 1.00 96.81 216 LEU A C 1
ATOM 1824 O O . LEU A 1 216 ? 22.135 7.148 -12.842 1.00 96.81 216 LEU A O 1
ATOM 1828 N N . SER A 1 217 ? 23.179 6.518 -14.721 1.00 95.44 217 SER A N 1
ATOM 1829 C CA . SER A 1 217 ? 21.989 6.576 -15.578 1.00 95.44 217 SER A CA 1
ATOM 1830 C C . SER A 1 217 ? 20.896 5.584 -15.162 1.00 95.44 217 SER A C 1
ATOM 1832 O O . SER A 1 217 ? 19.717 5.845 -15.412 1.00 95.44 217 SER A O 1
ATOM 1834 N N . GLY A 1 218 ? 21.265 4.489 -14.487 1.00 95.62 218 GLY A N 1
ATOM 1835 C CA . GLY A 1 218 ? 20.343 3.489 -13.950 1.00 95.62 218 GLY A CA 1
ATOM 1836 C C . GLY A 1 218 ? 19.411 4.038 -12.871 1.00 95.62 218 GLY A C 1
ATOM 1837 O O . GLY A 1 218 ? 18.298 3.534 -12.724 1.00 95.62 218 GLY A O 1
ATOM 1838 N N . LEU A 1 219 ? 19.789 5.134 -12.196 1.00 96.50 219 LEU A N 1
ATOM 1839 C CA . LEU A 1 219 ? 18.977 5.751 -11.143 1.00 96.50 219 LEU A CA 1
ATOM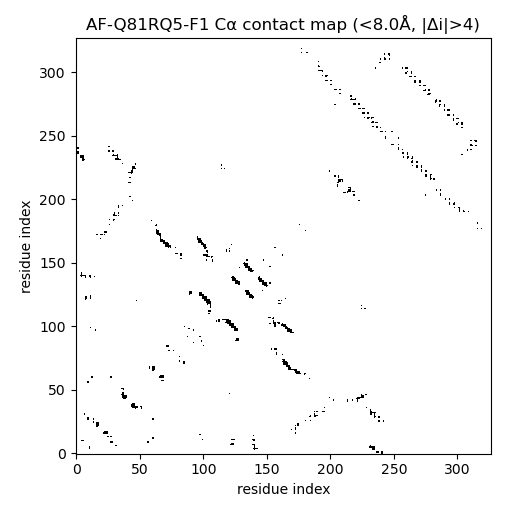 1840 C C . LEU A 1 219 ? 17.566 6.107 -11.600 1.00 96.50 219 LEU A C 1
ATOM 1842 O O . LEU A 1 219 ? 16.636 6.006 -10.807 1.00 96.50 219 LEU A O 1
ATOM 1846 N N . VAL A 1 220 ? 17.389 6.512 -12.862 1.00 95.75 220 VAL A N 1
ATOM 1847 C CA . VAL A 1 220 ? 16.067 6.888 -13.387 1.00 95.75 220 VAL A CA 1
ATOM 1848 C C . VAL A 1 220 ? 15.093 5.717 -13.295 1.00 95.75 220 VAL A C 1
ATOM 1850 O O . VAL A 1 220 ? 13.955 5.900 -12.867 1.00 95.75 220 VAL A O 1
ATOM 1853 N N . ALA A 1 221 ? 15.544 4.518 -13.669 1.00 94.75 221 ALA A N 1
ATOM 1854 C CA . ALA A 1 221 ? 14.756 3.301 -13.526 1.00 94.75 221 ALA A CA 1
ATOM 1855 C C . ALA A 1 221 ? 14.662 2.882 -12.053 1.00 94.75 221 ALA A C 1
ATOM 1857 O O . ALA A 1 221 ? 13.572 2.550 -11.590 1.00 94.75 221 ALA A O 1
ATOM 1858 N N . ALA A 1 222 ? 15.774 2.983 -11.317 1.00 96.50 222 ALA A N 1
ATOM 1859 C CA . ALA A 1 222 ? 15.894 2.547 -9.930 1.00 96.50 222 ALA A CA 1
ATOM 1860 C C . ALA A 1 222 ? 14.841 3.148 -8.999 1.00 96.50 222 ALA A C 1
ATOM 1862 O O . ALA A 1 222 ? 14.233 2.440 -8.202 1.00 96.50 222 ALA A O 1
ATOM 1863 N N . VAL A 1 223 ? 14.611 4.460 -9.119 1.00 96.31 223 VAL A N 1
ATOM 1864 C CA . VAL A 1 223 ? 13.706 5.199 -8.228 1.00 96.31 223 VAL A CA 1
ATOM 1865 C C . VAL A 1 223 ? 12.307 5.390 -8.814 1.00 96.31 223 VAL A C 1
ATOM 1867 O O . VAL A 1 223 ? 11.456 6.041 -8.205 1.00 96.31 223 VAL A O 1
ATOM 1870 N N . LYS A 1 224 ? 12.034 4.865 -10.014 1.00 93.81 224 LYS A N 1
ATOM 1871 C CA . LYS A 1 224 ? 10.802 5.169 -10.756 1.00 93.81 224 LYS A CA 1
ATOM 1872 C C . LYS A 1 224 ? 9.539 4.830 -9.960 1.00 93.81 224 LYS A C 1
ATOM 1874 O O . LYS A 1 224 ? 8.561 5.566 -10.047 1.00 93.81 224 LYS A O 1
ATOM 1879 N N . GLN A 1 225 ? 9.559 3.746 -9.187 1.00 93.12 225 GLN A N 1
ATOM 1880 C CA . GLN A 1 225 ? 8.395 3.246 -8.449 1.00 93.12 225 GLN A CA 1
ATOM 1881 C C . GLN A 1 225 ? 8.315 3.730 -6.991 1.00 93.12 225 GLN A C 1
ATOM 1883 O O . GLN A 1 225 ? 7.343 3.428 -6.304 1.00 93.12 225 GLN A O 1
ATOM 1888 N N . ILE A 1 226 ? 9.283 4.524 -6.520 1.00 95.44 226 ILE A N 1
ATOM 1889 C CA . ILE A 1 226 ? 9.328 5.010 -5.132 1.00 95.44 226 ILE A CA 1
ATOM 1890 C C . ILE A 1 226 ? 8.031 5.696 -4.678 1.00 95.44 226 ILE A C 1
ATOM 1892 O O . ILE A 1 226 ? 7.593 5.398 -3.571 1.00 95.44 226 ILE A O 1
ATOM 1896 N N . PRO A 1 227 ? 7.352 6.537 -5.484 1.00 91.56 227 PRO A N 1
ATOM 1897 C CA . PRO A 1 227 ? 6.086 7.137 -5.063 1.00 91.56 227 PRO A CA 1
ATOM 1898 C C . PRO A 1 227 ? 4.983 6.118 -4.741 1.00 91.56 227 PRO A C 1
ATOM 1900 O O . PRO A 1 227 ? 4.176 6.371 -3.854 1.00 91.56 227 PRO A O 1
ATOM 1903 N N . VAL A 1 228 ? 4.964 4.962 -5.415 1.00 90.25 228 VAL A N 1
ATOM 1904 C CA . VAL A 1 228 ? 3.989 3.885 -5.154 1.00 90.25 228 VAL A CA 1
ATOM 1905 C C . VAL A 1 228 ? 4.268 3.212 -3.807 1.00 90.25 228 VAL A C 1
ATOM 1907 O O . VAL A 1 228 ? 3.346 2.855 -3.083 1.00 90.25 228 VAL A O 1
ATOM 1910 N N . LEU A 1 229 ? 5.542 3.072 -3.437 1.00 93.69 229 LEU A N 1
ATOM 1911 C CA . LEU A 1 229 ? 5.940 2.550 -2.128 1.00 93.69 229 LEU A CA 1
ATOM 1912 C C . LEU A 1 229 ? 5.735 3.586 -1.019 1.00 93.69 229 LEU A C 1
ATOM 1914 O O . LEU A 1 229 ? 5.283 3.246 0.068 1.00 93.69 229 LEU A O 1
ATOM 1918 N N . ALA A 1 230 ? 6.029 4.857 -1.293 1.00 95.25 230 ALA A N 1
ATOM 1919 C CA . ALA A 1 230 ? 5.985 5.929 -0.307 1.00 95.25 230 ALA A CA 1
ATOM 1920 C C . ALA A 1 230 ? 4.579 6.147 0.265 1.00 95.25 230 ALA A C 1
ATOM 1922 O O . ALA A 1 230 ? 4.451 6.361 1.468 1.00 95.25 230 ALA A O 1
ATOM 1923 N N . ILE A 1 231 ? 3.521 6.022 -0.549 1.00 93.19 231 ILE A N 1
ATOM 1924 C CA . ILE A 1 231 ? 2.140 6.161 -0.055 1.00 93.19 231 ILE A CA 1
ATOM 1925 C C . ILE A 1 231 ? 1.796 5.139 1.036 1.00 93.19 231 ILE A C 1
ATOM 1927 O O . ILE A 1 231 ? 0.935 5.415 1.867 1.00 93.19 231 ILE A O 1
ATOM 1931 N N . ARG A 1 232 ? 2.511 4.005 1.122 1.00 94.81 232 ARG A N 1
ATOM 1932 C CA . ARG A 1 232 ? 2.337 3.024 2.203 1.00 94.81 232 ARG A CA 1
ATOM 1933 C C . ARG A 1 232 ? 2.559 3.624 3.585 1.00 94.81 232 ARG A C 1
ATOM 1935 O O . ARG A 1 232 ? 1.948 3.161 4.544 1.00 94.81 232 ARG A O 1
ATOM 1942 N N . LYS A 1 233 ? 3.366 4.683 3.704 1.00 97.00 233 LYS A N 1
ATOM 1943 C CA . LYS A 1 233 ? 3.642 5.359 4.980 1.00 97.00 233 LYS A CA 1
ATOM 1944 C C . LYS A 1 233 ? 2.397 6.012 5.590 1.00 97.00 233 LYS A C 1
ATOM 1946 O O . LYS A 1 233 ? 2.303 6.070 6.810 1.00 97.00 233 LYS A O 1
ATOM 1951 N N . TYR A 1 234 ? 1.381 6.368 4.799 1.00 96.31 234 TYR A N 1
ATOM 1952 C CA . TYR A 1 234 ? 0.094 6.827 5.344 1.00 96.31 234 TYR A CA 1
ATOM 1953 C C . TYR A 1 234 ? -0.640 5.762 6.176 1.00 96.31 234 TYR A C 1
ATOM 1955 O O . TYR A 1 234 ? -1.572 6.087 6.906 1.00 96.31 234 TYR A O 1
ATOM 1963 N N . SER A 1 235 ? -0.208 4.495 6.148 1.00 96.12 235 SER A N 1
ATOM 1964 C CA . SER A 1 235 ? -0.723 3.480 7.075 1.00 96.12 235 SER A CA 1
ATOM 1965 C C . SER A 1 235 ? -0.429 3.776 8.548 1.00 96.12 235 SER A C 1
ATOM 1967 O O . SER A 1 235 ? -1.196 3.339 9.407 1.00 96.12 235 SER A O 1
ATOM 1969 N N . TYR A 1 236 ? 0.596 4.579 8.860 1.00 97.94 236 TYR A N 1
ATOM 1970 C CA . TYR A 1 236 ? 0.819 5.065 10.225 1.00 97.94 236 TYR A CA 1
ATOM 1971 C C . TYR A 1 236 ? -0.390 5.845 10.752 1.00 97.94 236 TYR A C 1
ATOM 1973 O O . TYR A 1 236 ? -0.755 5.704 11.918 1.00 97.94 236 TYR A O 1
ATOM 1981 N N . GLU A 1 237 ? -1.064 6.617 9.893 1.00 97.06 237 GLU A N 1
ATOM 1982 C CA . GLU A 1 237 ? -2.242 7.393 10.282 1.00 97.06 237 GLU A CA 1
ATOM 1983 C C . GLU A 1 237 ? -3.413 6.505 10.709 1.00 97.06 237 GLU A C 1
ATOM 1985 O O . GLU A 1 237 ? -4.168 6.878 11.606 1.00 97.06 237 GLU A O 1
ATOM 1990 N N . HIS A 1 238 ? -3.571 5.322 10.102 1.00 95.56 238 HIS A N 1
ATOM 1991 C CA . HIS A 1 238 ? -4.587 4.350 10.526 1.00 95.56 238 HIS A CA 1
ATOM 1992 C C . HIS A 1 238 ? -4.308 3.842 11.934 1.00 95.56 238 HIS A C 1
ATOM 1994 O O . HIS A 1 238 ? -5.230 3.750 12.743 1.00 95.56 238 HIS A O 1
ATOM 2000 N N . ALA A 1 239 ? -3.041 3.563 12.245 1.00 97.00 239 ALA A N 1
ATOM 2001 C CA . ALA A 1 239 ? -2.636 3.109 13.568 1.00 97.00 239 ALA A CA 1
ATOM 2002 C C . ALA A 1 239 ? -2.789 4.204 14.629 1.00 97.00 239 ALA A C 1
ATOM 2004 O O . ALA A 1 239 ? -3.393 3.955 15.673 1.00 97.00 239 ALA A O 1
ATOM 2005 N N . PHE A 1 240 ? -2.361 5.437 14.341 1.00 97.69 240 PHE A N 1
ATOM 2006 C CA . PHE A 1 240 ? -2.612 6.568 15.236 1.00 97.69 240 PHE A CA 1
ATOM 2007 C C . PHE A 1 240 ? -4.105 6.820 15.449 1.00 97.69 240 PHE A C 1
ATOM 2009 O O . PHE A 1 240 ? -4.529 7.028 16.583 1.00 97.69 240 PHE A O 1
ATOM 2016 N N . ALA A 1 241 ? -4.922 6.764 14.391 1.00 95.94 241 ALA A N 1
ATOM 2017 C CA . ALA A 1 241 ? -6.365 6.955 14.509 1.00 95.94 241 ALA A CA 1
ATOM 2018 C C . ALA A 1 241 ? -7.012 5.862 15.373 1.00 95.94 241 ALA A C 1
ATOM 2020 O O . ALA A 1 241 ? -7.844 6.171 16.224 1.00 95.94 241 ALA A O 1
ATOM 2021 N N . TYR A 1 242 ? -6.603 4.605 15.181 1.00 96.25 242 TYR A N 1
ATOM 2022 C CA . TYR A 1 242 ? -7.088 3.464 15.954 1.00 96.25 242 TYR A CA 1
ATOM 2023 C C . TYR A 1 242 ? -6.758 3.598 17.449 1.00 96.25 242 TYR A C 1
ATOM 2025 O O . TYR A 1 242 ? -7.646 3.521 18.301 1.00 96.25 242 TYR A O 1
ATOM 2033 N N . PHE A 1 243 ? -5.491 3.857 17.795 1.00 96.81 243 PHE A N 1
ATOM 2034 C CA . PHE A 1 243 ? -5.092 3.978 19.200 1.00 96.81 243 PHE A CA 1
ATOM 2035 C C . PHE A 1 243 ? -5.671 5.230 19.863 1.00 96.81 243 PHE A C 1
ATOM 2037 O O . PHE A 1 243 ? -6.122 5.158 21.010 1.00 96.81 243 PHE A O 1
ATOM 2044 N N . ARG A 1 244 ? -5.743 6.354 19.138 1.00 93.81 244 ARG A N 1
ATOM 2045 C CA . ARG A 1 244 ? -6.322 7.610 19.631 1.00 93.81 244 ARG A CA 1
ATOM 2046 C C . ARG A 1 244 ? -7.739 7.436 20.163 1.00 93.81 244 ARG A C 1
ATOM 2048 O O . ARG A 1 244 ? -8.056 8.035 21.186 1.00 93.81 244 ARG A O 1
ATOM 2055 N N . GLU A 1 245 ? -8.593 6.667 19.491 1.00 91.31 245 GLU A N 1
ATOM 2056 C CA . GLU A 1 245 ? -9.995 6.513 19.905 1.00 91.31 245 GLU A CA 1
ATOM 2057 C C . GLU A 1 245 ? -10.130 5.872 21.287 1.00 91.31 245 GLU A C 1
ATOM 2059 O O . GLU A 1 245 ? -10.950 6.309 22.092 1.00 91.31 245 GLU A O 1
ATOM 2064 N N . THR A 1 246 ? -9.275 4.895 21.597 1.00 91.56 246 THR A N 1
ATOM 2065 C CA . THR A 1 246 ? -9.242 4.268 22.927 1.00 91.56 246 THR A CA 1
ATOM 2066 C C . THR A 1 246 ? -8.546 5.161 23.956 1.00 91.56 246 THR A C 1
ATOM 2068 O O . THR A 1 246 ? -9.022 5.298 25.080 1.00 91.56 246 THR A O 1
ATOM 2071 N N . LEU A 1 247 ? -7.422 5.780 23.583 1.00 93.94 247 LEU A N 1
ATOM 2072 C CA . LEU A 1 247 ? -6.591 6.585 24.488 1.00 93.94 247 LEU A CA 1
ATOM 2073 C C . LEU A 1 247 ? -7.127 8.004 24.723 1.00 93.94 247 LEU A C 1
ATOM 2075 O O . LEU A 1 247 ? -6.618 8.717 25.586 1.00 93.94 247 LEU A O 1
ATOM 2079 N N . GLN A 1 248 ? -8.133 8.419 23.951 1.00 91.31 248 GLN A N 1
ATOM 2080 C CA . GLN A 1 248 ? -8.733 9.755 23.968 1.00 91.31 248 GLN A CA 1
ATOM 2081 C C . GLN A 1 248 ? -7.712 10.885 23.756 1.00 91.31 248 GLN A C 1
ATOM 2083 O O . GLN A 1 248 ? -7.826 11.968 24.332 1.00 91.31 248 GLN A O 1
ATOM 2088 N N . TYR A 1 249 ? -6.706 10.642 22.913 1.00 90.94 249 TYR A N 1
ATOM 2089 C CA . TYR A 1 249 ? -5.726 11.666 22.554 1.00 90.94 249 TYR A CA 1
ATOM 2090 C C . TYR A 1 249 ? -6.347 12.783 21.712 1.00 90.94 249 TYR A C 1
ATOM 2092 O O . TYR A 1 249 ? -7.343 12.605 20.996 1.00 90.94 249 TYR A O 1
ATOM 2100 N N . SER A 1 250 ? -5.755 13.971 21.834 1.00 92.69 250 SER A N 1
ATOM 2101 C CA . SER A 1 250 ? -6.274 15.179 21.196 1.00 92.69 250 SER A CA 1
ATOM 2102 C C . SER A 1 250 ? -6.178 15.106 19.669 1.00 92.69 250 SER A C 1
ATOM 2104 O O . SER A 1 250 ? -5.310 14.437 19.113 1.00 92.69 250 SER A O 1
ATOM 2106 N N . GLU A 1 251 ? -7.062 15.831 18.980 1.00 93.25 251 GLU A N 1
ATOM 2107 C CA . GLU A 1 251 ? -6.978 15.991 17.522 1.00 93.25 251 GLU A CA 1
ATOM 2108 C C . GLU A 1 251 ? -5.674 16.679 17.103 1.00 93.25 251 GLU A C 1
ATOM 2110 O O . GLU A 1 251 ? -5.040 16.250 16.153 1.00 93.25 251 GLU A O 1
ATOM 2115 N N . GLN A 1 252 ? -5.201 17.648 17.891 1.00 95.56 252 GLN A N 1
ATOM 2116 C CA . GLN A 1 252 ? -3.942 18.346 17.634 1.00 95.56 252 GLN A CA 1
ATOM 2117 C C . GLN A 1 252 ? -2.722 17.409 17.635 1.00 95.56 252 GLN A C 1
ATOM 2119 O O . GLN A 1 252 ? -1.814 17.578 16.826 1.00 95.56 252 GLN A O 1
ATOM 2124 N N . GLU A 1 253 ? -2.679 16.437 18.549 1.00 94.50 253 GLU A N 1
ATOM 2125 C CA . GLU A 1 253 ? -1.602 15.440 18.592 1.00 94.50 253 GLU A CA 1
ATOM 2126 C C . GLU A 1 253 ? -1.662 14.511 17.377 1.00 94.50 253 GLU A C 1
ATOM 2128 O O . GLU A 1 253 ? -0.634 14.200 16.783 1.00 94.50 253 GLU A O 1
ATOM 2133 N N . PHE A 1 254 ? -2.866 14.112 16.971 1.00 96.00 254 PHE A N 1
ATOM 2134 C CA . PHE A 1 254 ? -3.069 13.304 15.775 1.00 96.00 254 PHE A CA 1
ATOM 2135 C C . PHE A 1 254 ? -2.641 14.029 14.497 1.00 96.00 254 PHE A C 1
ATOM 2137 O O . PHE A 1 254 ? -1.877 13.468 13.713 1.00 96.00 254 PHE A O 1
ATOM 2144 N N . ASP A 1 255 ? -3.082 15.273 14.317 1.00 96.56 255 ASP A N 1
ATOM 2145 C CA . ASP A 1 255 ? -2.742 16.092 13.153 1.00 96.56 255 ASP A CA 1
ATOM 2146 C C . ASP A 1 255 ? -1.232 16.331 13.074 1.00 96.56 255 ASP A C 1
ATOM 2148 O O . ASP A 1 255 ? -0.650 16.195 12.002 1.00 96.56 255 ASP A O 1
ATOM 2152 N N . TYR A 1 256 ? -0.576 16.576 14.219 1.00 97.81 256 TYR A N 1
ATOM 2153 C CA . TYR A 1 256 ? 0.882 16.674 14.275 1.00 97.81 256 TYR A CA 1
ATOM 2154 C C . TYR A 1 256 ? 1.540 15.433 13.673 1.00 97.81 256 TYR A C 1
ATOM 2156 O O . TYR A 1 256 ? 2.392 15.564 12.801 1.00 97.81 256 TYR A O 1
ATOM 2164 N N . TRP A 1 257 ? 1.146 14.228 14.090 1.00 97.88 257 TRP A N 1
ATOM 2165 C CA . TRP A 1 257 ? 1.737 13.001 13.552 1.00 97.88 257 TRP A CA 1
ATOM 2166 C C . TRP A 1 257 ? 1.381 12.752 12.086 1.00 97.88 257 TRP A C 1
ATOM 2168 O O . TRP A 1 257 ? 2.238 12.255 11.356 1.00 97.88 257 TRP A O 1
ATOM 2178 N N . CYS A 1 258 ? 0.189 13.145 11.629 1.00 97.50 258 CYS A N 1
ATOM 2179 C CA . CYS A 1 258 ? -0.164 13.105 10.206 1.00 97.50 258 CYS A CA 1
ATOM 2180 C C . CYS A 1 258 ? 0.768 14.006 9.377 1.00 97.50 258 CYS A C 1
ATOM 2182 O O . CYS A 1 258 ? 1.308 13.557 8.368 1.00 97.50 258 CYS A O 1
ATOM 2184 N N . ASP A 1 259 ? 1.071 15.220 9.848 1.00 98.06 259 ASP A N 1
ATOM 2185 C CA . ASP A 1 259 ? 2.039 16.108 9.189 1.00 98.06 259 ASP A CA 1
ATOM 2186 C C . ASP A 1 259 ? 3.443 15.474 9.130 1.00 98.06 259 ASP A C 1
ATOM 2188 O O . ASP A 1 259 ? 4.138 15.566 8.117 1.00 98.06 259 ASP A O 1
ATOM 2192 N N . ARG A 1 260 ? 3.868 14.757 10.185 1.00 98.31 260 ARG A N 1
ATOM 2193 C CA . ARG A 1 260 ? 5.159 14.035 10.183 1.00 98.31 260 ARG A CA 1
ATOM 2194 C C . ARG A 1 260 ? 5.185 12.882 9.180 1.00 98.31 260 ARG A C 1
ATOM 2196 O O . ARG A 1 260 ? 6.238 12.606 8.604 1.00 98.31 260 ARG A O 1
ATOM 2203 N N . VAL A 1 261 ? 4.060 12.196 8.983 1.00 98.12 261 VAL A N 1
ATOM 2204 C CA . VAL A 1 261 ? 3.922 11.156 7.954 1.00 98.12 261 VAL A CA 1
ATOM 2205 C C . VAL A 1 261 ? 3.997 11.786 6.561 1.00 98.12 261 VAL A C 1
ATOM 2207 O O . VAL A 1 261 ? 4.765 11.310 5.721 1.00 98.12 261 VAL A O 1
ATOM 2210 N N . GLU A 1 262 ? 3.288 12.894 6.337 1.00 97.50 262 GLU A N 1
ATOM 2211 C CA . GLU A 1 262 ? 3.336 13.667 5.090 1.00 97.50 262 GLU A CA 1
ATOM 2212 C C . GLU A 1 262 ? 4.768 14.122 4.754 1.00 97.50 262 GLU A C 1
ATOM 2214 O O . GLU A 1 262 ? 5.209 13.968 3.611 1.00 97.50 262 GLU A O 1
ATOM 2219 N N . ASP A 1 263 ? 5.542 14.591 5.743 1.00 98.06 263 ASP A N 1
ATOM 2220 C CA . ASP A 1 263 ? 6.949 14.985 5.565 1.00 98.06 263 ASP A CA 1
ATOM 2221 C C . ASP A 1 263 ? 7.805 13.860 4.948 1.00 98.06 263 ASP A C 1
ATOM 2223 O O . ASP A 1 263 ? 8.677 14.121 4.108 1.00 98.06 263 ASP A O 1
ATOM 2227 N N . ILE A 1 264 ? 7.571 12.603 5.348 1.00 97.94 264 ILE A N 1
ATOM 2228 C CA . ILE A 1 264 ? 8.280 11.437 4.801 1.00 97.94 264 ILE A CA 1
ATOM 2229 C C . ILE A 1 264 ? 7.831 11.170 3.364 1.00 97.94 264 ILE A C 1
ATOM 2231 O O . ILE A 1 264 ? 8.677 10.996 2.483 1.00 97.94 264 ILE A O 1
ATOM 2235 N N . VAL A 1 265 ? 6.520 11.148 3.107 1.00 96.75 265 VAL A N 1
ATOM 2236 C CA . VAL A 1 265 ? 5.963 10.850 1.775 1.00 96.75 265 VAL A CA 1
ATOM 2237 C C . VAL A 1 265 ? 6.427 11.886 0.744 1.00 96.75 265 VAL A C 1
ATOM 2239 O O . VAL A 1 265 ? 6.924 11.535 -0.335 1.00 96.75 265 VAL A O 1
ATOM 2242 N N . GLN A 1 266 ? 6.364 13.172 1.094 1.00 96.50 266 GLN A N 1
ATOM 2243 C CA . GLN A 1 266 ? 6.904 14.250 0.264 1.00 96.50 266 GLN A CA 1
ATOM 2244 C C . GLN A 1 266 ? 8.430 14.178 0.162 1.00 96.50 266 GLN A C 1
ATOM 2246 O O . GLN A 1 266 ? 9.002 14.462 -0.895 1.00 96.50 266 GLN A O 1
ATOM 2251 N N . GLY A 1 267 ? 9.103 13.747 1.231 1.00 97.94 267 GLY A N 1
ATOM 2252 C CA . GLY A 1 267 ? 10.531 13.455 1.240 1.00 97.94 267 GLY A CA 1
ATOM 2253 C C . GLY A 1 267 ? 10.934 12.455 0.155 1.00 97.94 267 GLY A C 1
ATOM 2254 O O . GLY A 1 267 ? 11.826 12.756 -0.641 1.00 97.94 267 GLY A O 1
ATOM 2255 N N . PHE A 1 268 ? 10.232 11.323 0.049 1.00 97.94 268 PHE A N 1
ATOM 2256 C CA . PHE A 1 268 ? 10.468 10.317 -0.992 1.00 97.94 268 PHE A CA 1
ATOM 2257 C C . PHE A 1 268 ? 10.259 10.878 -2.401 1.00 97.94 268 PHE A C 1
ATOM 2259 O O . PHE A 1 268 ? 11.098 10.664 -3.278 1.00 97.94 268 PHE A O 1
ATOM 2266 N N . THR A 1 269 ? 9.193 11.653 -2.611 1.00 95.12 269 THR A N 1
ATOM 2267 C CA . THR A 1 269 ? 8.923 12.319 -3.898 1.00 95.12 269 THR A CA 1
ATOM 2268 C C . THR A 1 269 ? 10.056 13.283 -4.280 1.00 95.12 269 THR A C 1
ATOM 2270 O O . THR A 1 269 ? 10.522 13.312 -5.422 1.00 95.12 269 THR A O 1
ATOM 2273 N N . ASN A 1 270 ? 10.569 14.042 -3.310 1.00 96.94 270 ASN A N 1
ATOM 2274 C CA . ASN A 1 270 ? 11.676 14.975 -3.509 1.00 96.94 270 ASN A CA 1
ATOM 2275 C C . ASN A 1 270 ? 12.997 14.249 -3.815 1.00 96.94 270 ASN A C 1
ATOM 2277 O O . ASN A 1 270 ? 13.699 14.608 -4.764 1.00 96.94 270 ASN A O 1
ATOM 2281 N N . VAL A 1 271 ? 13.318 13.200 -3.052 1.00 98.31 271 VAL A N 1
ATOM 2282 C CA . VAL A 1 271 ? 14.498 12.353 -3.281 1.00 98.31 271 VAL A CA 1
ATOM 2283 C C . VAL A 1 271 ? 14.450 11.728 -4.671 1.00 98.31 271 VAL A C 1
ATOM 2285 O O . VAL A 1 271 ? 15.437 11.821 -5.401 1.00 98.31 271 VAL A O 1
ATOM 2288 N N . GLN A 1 272 ? 13.305 11.171 -5.072 1.00 97.38 272 GLN A N 1
ATOM 2289 C CA . GLN A 1 272 ? 13.109 10.597 -6.400 1.00 97.38 272 GLN A CA 1
ATOM 2290 C C . GLN A 1 272 ? 13.436 11.616 -7.497 1.00 97.38 272 GLN A C 1
ATOM 2292 O O . GLN A 1 272 ? 14.273 11.361 -8.366 1.00 97.38 272 GLN A O 1
ATOM 2297 N N . TYR A 1 273 ? 12.813 12.795 -7.441 1.00 97.19 273 TYR A N 1
ATOM 2298 C CA . TYR A 1 273 ? 13.037 13.852 -8.422 1.00 97.19 273 TYR A CA 1
ATOM 2299 C C . TYR A 1 273 ? 14.511 14.280 -8.481 1.00 97.19 273 TYR A C 1
ATOM 2301 O O . TYR A 1 273 ? 15.080 14.424 -9.567 1.00 97.19 273 TYR A O 1
ATOM 2309 N N . ARG A 1 274 ? 15.162 14.457 -7.323 1.00 98.12 274 ARG A N 1
ATOM 2310 C CA . ARG A 1 274 ? 16.582 14.829 -7.256 1.00 98.12 274 ARG A CA 1
ATOM 2311 C C . ARG A 1 274 ? 17.494 13.735 -7.802 1.00 98.12 274 ARG A C 1
ATOM 2313 O O . ARG A 1 274 ? 18.446 14.073 -8.498 1.00 98.12 274 ARG A O 1
ATOM 2320 N N . ALA A 1 275 ? 17.204 12.464 -7.532 1.00 98.19 275 ALA A N 1
ATOM 2321 C CA . ALA A 1 275 ? 17.966 11.333 -8.051 1.00 98.19 275 ALA A CA 1
ATOM 2322 C C . ALA A 1 275 ? 17.843 11.224 -9.580 1.00 98.19 275 ALA A C 1
ATOM 2324 O O . ALA A 1 275 ? 18.858 11.129 -10.271 1.00 98.19 275 ALA A O 1
ATOM 2325 N N . ILE A 1 276 ? 16.626 11.353 -10.124 1.00 97.50 276 ILE A N 1
ATOM 2326 C CA . ILE A 1 276 ? 16.389 11.403 -11.577 1.00 97.50 276 ILE A CA 1
ATOM 2327 C C . ILE A 1 276 ? 17.155 12.573 -12.198 1.00 97.50 276 ILE A C 1
ATOM 2329 O O . ILE A 1 276 ? 17.884 12.395 -13.173 1.00 97.50 276 ILE A O 1
ATOM 2333 N N . LYS A 1 277 ? 17.043 13.773 -11.617 1.00 98.06 277 LYS A N 1
ATOM 2334 C CA . LYS A 1 277 ? 17.748 14.960 -12.108 1.00 98.06 277 LYS A CA 1
ATOM 2335 C C . LYS A 1 277 ? 19.265 14.773 -12.071 1.00 98.06 277 LYS A C 1
ATOM 2337 O O . LYS A 1 277 ? 19.923 15.075 -13.061 1.00 98.06 277 LYS A O 1
ATOM 2342 N N . MET A 1 278 ? 19.804 14.244 -10.970 1.00 98.38 278 MET A N 1
ATOM 2343 C CA . MET A 1 278 ? 21.227 13.934 -10.821 1.00 98.38 278 MET A CA 1
ATOM 2344 C C . MET A 1 278 ? 21.718 13.033 -11.958 1.00 98.38 278 MET A C 1
ATOM 2346 O O . MET A 1 278 ? 22.751 13.336 -12.556 1.00 98.38 278 MET A O 1
ATOM 2350 N N . ALA A 1 279 ? 20.955 11.990 -12.293 1.00 97.62 279 ALA A N 1
ATOM 2351 C CA . ALA A 1 279 ? 21.270 11.069 -13.378 1.00 97.62 279 ALA A CA 1
ATOM 2352 C C . ALA A 1 279 ? 21.179 11.718 -14.763 1.00 97.62 279 ALA A C 1
ATOM 2354 O O . ALA A 1 279 ? 22.113 11.622 -15.556 1.00 97.62 279 ALA A O 1
ATOM 2355 N N . MET A 1 280 ? 20.093 12.444 -15.041 1.00 97.19 280 MET A N 1
ATOM 2356 C CA . MET A 1 280 ? 19.871 13.093 -16.337 1.00 97.19 280 MET A CA 1
ATOM 2357 C C . MET A 1 280 ? 20.883 14.205 -16.635 1.00 97.19 2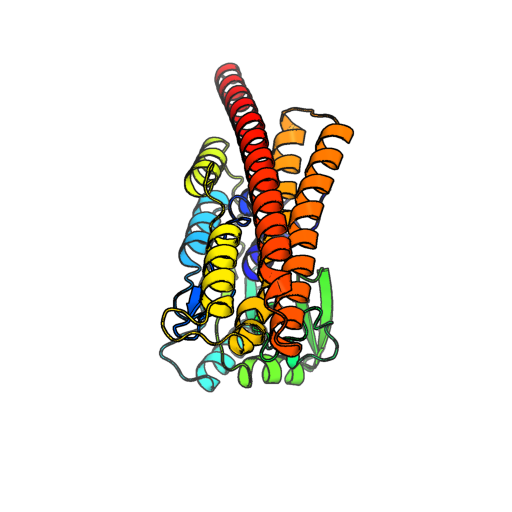80 MET A C 1
ATOM 2359 O O . MET A 1 280 ? 21.222 14.430 -17.794 1.00 97.19 280 MET A O 1
ATOM 2363 N N . THR A 1 281 ? 21.367 14.911 -15.610 1.00 97.38 281 THR A N 1
ATOM 2364 C CA . THR A 1 281 ? 22.358 15.988 -15.774 1.00 97.38 281 THR A CA 1
ATOM 2365 C C . THR A 1 281 ? 23.791 15.547 -15.484 1.00 97.38 281 THR A C 1
ATOM 2367 O O . THR A 1 281 ? 24.691 16.381 -15.543 1.00 97.38 281 THR A O 1
ATOM 2370 N N . ASN A 1 282 ? 24.006 14.281 -15.108 1.00 96.31 282 ASN A N 1
ATOM 2371 C CA . ASN A 1 282 ? 25.289 13.757 -14.629 1.00 96.31 282 ASN A CA 1
ATOM 2372 C C . ASN A 1 282 ? 25.926 14.621 -13.511 1.00 96.31 282 ASN A C 1
ATOM 2374 O O . ASN A 1 282 ? 27.136 14.844 -13.475 1.00 96.31 282 ASN A O 1
ATOM 2378 N N . ASN A 1 283 ? 25.102 15.173 -12.610 1.00 96.88 283 ASN A N 1
ATOM 2379 C CA . ASN A 1 283 ? 25.547 16.115 -11.576 1.00 96.88 283 ASN A CA 1
ATOM 2380 C C . ASN A 1 283 ? 25.701 15.419 -10.219 1.00 96.88 283 ASN A C 1
ATOM 2382 O O . ASN A 1 283 ? 24.873 15.598 -9.323 1.00 96.88 283 ASN A O 1
ATOM 2386 N N . LYS A 1 284 ? 26.791 14.662 -10.048 1.00 95.50 284 LYS A N 1
ATOM 2387 C CA . LYS A 1 284 ? 27.097 13.934 -8.799 1.00 95.50 284 LYS A CA 1
ATOM 2388 C C . LYS A 1 284 ? 27.191 14.845 -7.558 1.00 95.50 284 LYS A C 1
ATOM 2390 O O . LYS A 1 284 ? 27.042 14.364 -6.441 1.00 95.50 284 LYS A O 1
ATOM 2395 N N . GLY A 1 285 ? 27.344 16.165 -7.727 1.00 96.31 285 GLY A N 1
ATOM 2396 C CA . GLY A 1 285 ? 27.300 17.136 -6.626 1.00 96.31 285 GLY A CA 1
ATOM 2397 C C . GLY A 1 285 ? 25.953 17.200 -5.889 1.00 96.31 285 GLY A C 1
ATOM 2398 O O . GLY A 1 285 ? 25.892 17.711 -4.775 1.00 96.31 285 GLY A O 1
ATOM 2399 N N . MET A 1 286 ? 24.878 16.655 -6.471 1.00 97.88 286 MET A N 1
ATOM 2400 C CA . MET A 1 286 ? 23.572 16.548 -5.812 1.00 97.88 286 MET A CA 1
ATOM 2401 C C . MET A 1 286 ? 23.521 15.459 -4.729 1.00 97.88 286 MET A C 1
ATOM 2403 O O . MET A 1 286 ? 22.655 15.540 -3.855 1.00 97.88 286 MET A O 1
ATOM 2407 N N . LEU A 1 287 ? 24.437 14.479 -4.760 1.00 98.44 287 LEU A N 1
ATOM 2408 C CA . LEU A 1 287 ? 24.409 13.286 -3.908 1.00 98.44 287 LEU A CA 1
ATOM 2409 C C . LEU A 1 287 ? 24.323 13.624 -2.417 1.00 98.44 287 LEU A C 1
ATOM 2411 O O . LEU A 1 287 ? 23.468 13.080 -1.726 1.00 98.44 287 LEU A O 1
ATOM 2415 N N . LEU A 1 288 ? 25.152 14.556 -1.933 1.00 98.12 288 LEU A N 1
ATOM 2416 C CA . LEU A 1 288 ? 25.173 14.935 -0.516 1.00 98.12 288 LEU A CA 1
ATOM 2417 C C . LEU A 1 288 ? 23.789 15.397 -0.039 1.00 98.12 288 LEU A C 1
ATOM 2419 O O . LEU A 1 288 ? 23.263 14.86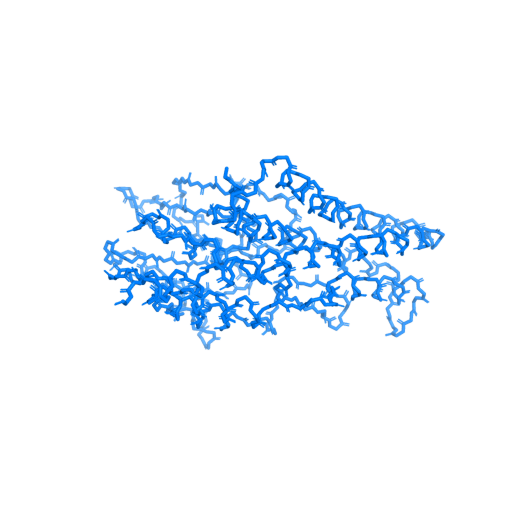3 0.928 1.00 98.12 288 LEU A O 1
ATOM 2423 N N . SER A 1 289 ? 23.154 16.303 -0.786 1.00 97.94 289 SER A N 1
ATOM 2424 C CA . SER A 1 289 ? 21.824 16.826 -0.443 1.00 97.94 289 SER A CA 1
ATOM 2425 C C . SER A 1 289 ? 20.701 15.784 -0.524 1.00 97.94 289 SER A C 1
ATOM 2427 O O . SER A 1 289 ? 19.639 15.972 0.066 1.00 97.94 289 SER A O 1
ATOM 2429 N N . ILE A 1 290 ? 20.896 14.716 -1.307 1.00 98.62 290 ILE A N 1
ATOM 2430 C CA . ILE A 1 290 ? 19.959 13.590 -1.393 1.00 98.62 290 ILE A CA 1
ATOM 2431 C C . ILE A 1 290 ? 20.118 12.705 -0.156 1.00 98.62 290 ILE A C 1
ATOM 2433 O O . ILE A 1 290 ? 19.126 12.371 0.486 1.00 98.62 290 ILE A O 1
ATOM 2437 N N . VAL A 1 291 ? 21.362 12.378 0.203 1.00 98.62 291 VAL A N 1
ATOM 2438 C CA . VAL A 1 291 ? 21.688 11.582 1.392 1.00 98.62 291 VAL A CA 1
ATOM 2439 C C . VAL A 1 291 ? 21.234 12.285 2.670 1.00 98.62 291 VAL A C 1
ATOM 2441 O O . VAL A 1 291 ? 20.584 11.655 3.495 1.00 98.62 291 VAL A O 1
ATOM 2444 N N . GLU A 1 292 ? 21.483 13.590 2.802 1.00 98.44 292 GLU A N 1
ATOM 2445 C CA . GLU A 1 292 ? 21.013 14.389 3.942 1.00 98.44 292 GLU A CA 1
ATOM 2446 C C . GLU A 1 292 ? 19.487 14.339 4.086 1.00 98.44 292 GLU A C 1
ATOM 2448 O O . GLU A 1 292 ? 18.979 14.195 5.196 1.00 98.44 292 GLU A O 1
ATOM 2453 N N . LYS A 1 293 ? 18.744 14.402 2.970 1.00 98.38 293 LYS A N 1
ATOM 2454 C CA . LYS A 1 293 ? 17.280 14.303 3.012 1.00 98.38 293 LYS A CA 1
ATOM 2455 C C . LYS A 1 293 ? 16.810 12.905 3.421 1.00 98.38 293 LYS A C 1
ATOM 2457 O O . LYS A 1 293 ? 15.844 12.793 4.167 1.00 98.38 293 LYS A O 1
ATOM 2462 N N . LEU A 1 294 ? 17.490 11.853 2.968 1.00 98.69 294 LEU A N 1
ATOM 2463 C CA . LEU A 1 294 ? 17.198 10.477 3.385 1.00 98.69 294 LEU A CA 1
ATOM 2464 C C . LEU A 1 294 ? 17.489 10.258 4.874 1.00 98.69 294 LEU A C 1
ATOM 2466 O O . LEU A 1 294 ? 16.700 9.611 5.556 1.00 98.69 294 LEU A O 1
ATOM 2470 N N . ASP A 1 295 ? 18.570 10.838 5.397 1.00 98.62 295 ASP A N 1
ATOM 2471 C CA . ASP A 1 295 ? 18.891 10.790 6.828 1.00 98.62 295 ASP A CA 1
ATOM 2472 C C . ASP A 1 295 ? 17.864 11.547 7.677 1.00 98.62 295 ASP A C 1
ATOM 2474 O O . ASP A 1 295 ? 17.442 11.054 8.725 1.00 98.62 295 ASP A O 1
ATOM 2478 N N . GLU A 1 296 ? 17.412 12.711 7.205 1.00 98.31 296 GLU A N 1
ATOM 2479 C CA . GLU A 1 296 ? 16.308 13.454 7.815 1.00 98.31 296 GLU A CA 1
ATOM 2480 C C . GLU A 1 296 ? 15.036 12.595 7.853 1.00 98.31 296 GLU A C 1
ATOM 2482 O O . GLU A 1 296 ? 14.482 12.378 8.926 1.00 98.31 296 GLU A O 1
ATOM 2487 N N . MET A 1 297 ? 14.606 12.041 6.713 1.00 98.25 297 MET A N 1
ATOM 2488 C CA . MET A 1 297 ? 13.421 11.176 6.620 1.00 98.25 297 MET A CA 1
ATOM 2489 C C . MET A 1 297 ? 13.513 9.960 7.545 1.00 98.25 297 MET A C 1
ATOM 2491 O O . MET A 1 297 ? 12.551 9.652 8.244 1.00 98.25 297 MET A O 1
ATOM 2495 N N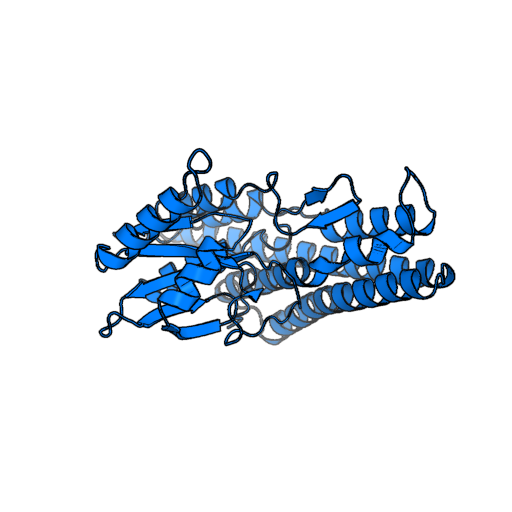 . ASN A 1 298 ? 14.675 9.306 7.599 1.00 98.44 298 ASN A N 1
ATOM 2496 C CA . ASN A 1 298 ? 14.909 8.184 8.499 1.00 98.44 298 ASN A CA 1
ATOM 2497 C C . ASN A 1 298 ? 14.721 8.589 9.971 1.00 98.44 298 ASN A C 1
ATOM 2499 O O . ASN A 1 298 ? 14.052 7.891 10.730 1.00 98.44 298 ASN A O 1
ATOM 2503 N N . ALA A 1 299 ? 15.267 9.739 10.379 1.00 98.44 299 ALA A N 1
ATOM 2504 C CA . ALA A 1 299 ? 15.103 10.246 11.738 1.00 98.44 299 ALA A CA 1
ATOM 2505 C C . ALA A 1 299 ? 13.640 10.598 12.061 1.00 98.44 299 ALA A C 1
ATOM 2507 O O . ALA A 1 299 ? 13.182 10.330 13.172 1.00 98.44 299 ALA A O 1
ATOM 2508 N N . ILE A 1 300 ? 12.903 11.168 11.100 1.00 98.38 300 ILE A N 1
ATOM 2509 C CA . ILE A 1 300 ? 11.464 11.433 11.228 1.00 98.38 300 ILE A CA 1
ATOM 2510 C C . ILE A 1 300 ? 10.701 10.119 11.448 1.00 98.38 300 ILE A C 1
ATOM 2512 O O . ILE A 1 300 ? 9.909 10.018 12.383 1.00 98.38 300 ILE A O 1
ATOM 2516 N N . GLU A 1 301 ? 10.961 9.100 10.633 1.00 98.69 301 GLU A N 1
ATOM 2517 C CA . GLU A 1 301 ? 10.246 7.827 10.716 1.00 98.69 301 GLU A CA 1
ATOM 2518 C C . GLU A 1 301 ? 10.535 7.074 12.023 1.00 98.69 301 GLU A C 1
ATOM 2520 O O . GLU A 1 301 ? 9.618 6.546 12.650 1.00 98.69 301 GLU A O 1
ATOM 2525 N N . LEU A 1 302 ? 11.776 7.110 12.521 1.00 98.56 302 LEU A N 1
ATOM 2526 C CA . LEU A 1 302 ? 12.109 6.559 13.842 1.00 98.56 302 LEU A CA 1
ATOM 2527 C C . LEU A 1 302 ? 11.352 7.259 14.986 1.00 98.56 302 LEU A C 1
ATOM 2529 O O . LEU A 1 302 ? 10.987 6.608 15.970 1.00 98.56 302 LEU A O 1
ATOM 2533 N N . GLN A 1 303 ? 11.089 8.567 14.878 1.00 98.38 303 GLN A N 1
ATOM 2534 C CA . GLN A 1 303 ? 10.268 9.291 15.859 1.00 98.38 303 GLN A CA 1
ATOM 2535 C C . GLN A 1 303 ? 8.808 8.839 15.805 1.00 98.38 303 GLN A C 1
ATOM 2537 O O . GLN A 1 303 ? 8.222 8.579 16.854 1.00 98.38 303 GLN A O 1
ATOM 2542 N N . ILE A 1 304 ? 8.250 8.693 14.599 1.00 98.62 304 ILE A N 1
ATOM 2543 C CA . ILE A 1 304 ? 6.890 8.179 14.387 1.00 98.62 304 ILE A CA 1
ATOM 2544 C C . ILE A 1 304 ? 6.746 6.787 15.002 1.00 98.62 304 ILE A C 1
ATOM 2546 O O . ILE A 1 304 ? 5.819 6.556 15.772 1.00 98.62 304 ILE A O 1
ATOM 2550 N N . LYS A 1 305 ? 7.691 5.878 14.733 1.00 98.62 305 LYS A N 1
ATOM 2551 C CA . LYS A 1 305 ? 7.696 4.530 15.317 1.00 98.62 305 LYS A CA 1
ATOM 2552 C C . LYS A 1 305 ? 7.789 4.567 16.842 1.00 98.62 305 LYS A C 1
ATOM 2554 O O . LYS A 1 305 ? 7.028 3.879 17.515 1.00 98.62 305 LYS A O 1
ATOM 2559 N N . THR A 1 306 ? 8.679 5.390 17.395 1.00 98.38 306 THR A N 1
ATOM 2560 C CA . THR A 1 306 ? 8.823 5.539 18.854 1.00 98.38 306 THR A CA 1
ATOM 2561 C C . THR A 1 306 ? 7.513 5.972 19.505 1.00 98.38 306 THR A C 1
ATOM 2563 O O . THR A 1 306 ? 7.109 5.410 20.523 1.00 98.38 306 THR A O 1
ATOM 2566 N N . GLU A 1 307 ? 6.834 6.951 18.914 1.00 98.00 307 GLU A N 1
ATOM 2567 C CA . GLU A 1 307 ? 5.534 7.380 19.408 1.00 98.00 307 GLU A CA 1
ATOM 2568 C C . GLU A 1 307 ? 4.477 6.288 19.237 1.00 98.00 307 GLU A C 1
ATOM 2570 O O . GLU A 1 307 ? 3.726 6.009 20.169 1.00 98.00 307 GLU A O 1
ATOM 2575 N N . LEU A 1 308 ? 4.408 5.655 18.068 1.00 98.12 308 LEU A N 1
ATOM 2576 C CA . LEU A 1 308 ? 3.395 4.646 17.797 1.00 98.12 308 LEU A CA 1
ATOM 2577 C C . LEU A 1 308 ? 3.498 3.466 18.770 1.00 98.12 308 LEU A C 1
ATOM 2579 O O . LEU A 1 308 ? 2.483 2.995 19.279 1.00 98.12 308 LEU A O 1
ATOM 2583 N N . GLU A 1 309 ? 4.719 3.039 19.095 1.00 98.12 309 GLU A N 1
ATOM 2584 C CA . GLU A 1 309 ? 4.973 2.050 20.142 1.00 98.12 309 GLU A CA 1
ATOM 2585 C C . GLU A 1 309 ? 4.461 2.527 21.508 1.00 98.12 309 GLU A C 1
ATOM 2587 O O . GLU A 1 309 ? 3.818 1.760 22.225 1.00 98.12 309 GLU A O 1
ATOM 2592 N N . ARG A 1 310 ? 4.700 3.794 21.872 1.00 97.81 310 ARG A N 1
ATOM 2593 C CA . ARG A 1 310 ? 4.194 4.372 23.125 1.00 97.81 310 ARG A CA 1
ATOM 2594 C C . ARG A 1 310 ? 2.668 4.280 23.195 1.00 97.81 310 ARG A C 1
ATOM 2596 O O . ARG A 1 310 ? 2.144 3.827 24.213 1.00 97.81 310 ARG A O 1
ATOM 2603 N N . GLN A 1 311 ? 1.965 4.665 22.126 1.00 97.81 311 GLN A N 1
ATOM 2604 C CA . GLN A 1 311 ? 0.500 4.582 22.066 1.00 97.81 311 GLN A CA 1
ATOM 2605 C C . GLN A 1 311 ? 0.021 3.129 22.122 1.00 97.81 311 GLN A C 1
ATOM 2607 O O . GLN A 1 311 ? -0.883 2.809 22.890 1.00 97.81 311 GLN A O 1
ATOM 2612 N N . PHE A 1 312 ? 0.670 2.230 21.381 1.00 97.94 312 PHE A N 1
ATOM 2613 C CA . PHE A 1 312 ? 0.371 0.802 21.409 1.00 97.94 312 PHE A CA 1
ATOM 2614 C C . PHE A 1 312 ? 0.493 0.208 22.821 1.00 97.94 312 PHE A C 1
ATOM 2616 O O . PHE A 1 312 ? -0.404 -0.507 23.272 1.00 97.94 312 PHE A O 1
ATOM 2623 N N . LEU A 1 313 ? 1.572 0.520 23.547 1.00 97.44 313 LEU A N 1
ATOM 2624 C CA . LEU A 1 313 ? 1.782 0.028 24.910 1.00 97.44 313 LEU A CA 1
ATOM 2625 C C . LEU A 1 313 ? 0.713 0.555 25.876 1.00 97.44 313 LEU A C 1
ATOM 2627 O O . LEU A 1 313 ? 0.157 -0.232 26.643 1.00 97.44 313 LEU A O 1
ATOM 2631 N N . SER A 1 314 ? 0.370 1.846 25.800 1.00 97.19 314 SER A N 1
ATOM 2632 C CA . SER A 1 314 ? -0.728 2.420 26.591 1.00 97.19 314 SER A CA 1
ATOM 2633 C C . SER A 1 314 ? -2.079 1.785 26.247 1.00 97.19 314 SER A C 1
ATOM 2635 O O . SER A 1 314 ? -2.860 1.462 27.141 1.00 97.19 314 SER A O 1
ATOM 2637 N N . TRP A 1 315 ? -2.348 1.552 24.960 1.00 97.25 315 TRP A N 1
ATOM 2638 C CA . TRP A 1 315 ? -3.575 0.904 24.500 1.00 97.25 315 TRP A CA 1
ATOM 2639 C C . TRP A 1 315 ? -3.678 -0.529 25.035 1.00 97.25 315 TRP A C 1
ATOM 2641 O O . TRP A 1 315 ? -4.715 -0.925 25.570 1.00 97.25 315 TRP A O 1
ATOM 2651 N N . LYS A 1 316 ? -2.580 -1.290 24.967 1.00 95.50 316 LYS A N 1
ATOM 2652 C CA . LYS A 1 316 ? -2.504 -2.666 25.469 1.00 95.50 316 LYS A CA 1
ATOM 2653 C C . LYS A 1 316 ? -2.725 -2.737 26.981 1.00 95.50 316 LYS A C 1
ATOM 2655 O O . LYS A 1 316 ? -3.413 -3.644 27.453 1.00 95.50 316 LYS A O 1
ATOM 2660 N N . GLU A 1 317 ? -2.174 -1.792 27.742 1.00 94.62 317 GLU A N 1
ATOM 2661 C CA . GLU A 1 317 ? -2.394 -1.689 29.189 1.00 94.62 317 GLU A CA 1
ATOM 2662 C C . GLU A 1 317 ? -3.871 -1.417 29.515 1.00 94.62 317 GLU A C 1
ATOM 2664 O O . GLU A 1 317 ? -4.456 -2.121 30.341 1.00 94.62 317 GLU A O 1
ATOM 2669 N N . MET A 1 318 ? -4.513 -0.471 28.817 1.00 93.44 318 MET A N 1
ATOM 2670 C CA . MET A 1 318 ? -5.943 -0.186 29.003 1.00 93.44 318 MET A CA 1
ATOM 2671 C C . MET A 1 318 ? -6.818 -1.398 28.676 1.00 93.44 318 MET A C 1
ATOM 2673 O O . MET A 1 318 ? -7.679 -1.758 29.478 1.00 93.44 318 MET A O 1
ATOM 2677 N N . LYS A 1 319 ? -6.560 -2.086 27.556 1.00 91.50 319 LYS A N 1
ATOM 2678 C CA . LYS A 1 319 ? -7.314 -3.290 27.172 1.00 91.50 319 LYS A CA 1
ATOM 2679 C C . LYS A 1 319 ? -7.119 -4.454 28.142 1.00 91.50 319 LYS A C 1
ATOM 2681 O O . LYS A 1 319 ? -8.068 -5.186 28.421 1.00 91.50 319 LYS A O 1
ATOM 2686 N N . SER A 1 320 ? -5.925 -4.588 28.716 1.00 87.00 320 SER A N 1
ATOM 2687 C CA . SER A 1 320 ? -5.664 -5.577 29.768 1.00 87.00 320 SER A CA 1
ATOM 2688 C C . SER A 1 320 ? -6.471 -5.261 31.034 1.00 87.00 320 SER A C 1
ATOM 2690 O O . SER A 1 320 ? -7.102 -6.154 31.593 1.00 87.00 320 SER A O 1
ATOM 2692 N N . ASN A 1 321 ? -6.537 -3.993 31.450 1.00 83.88 321 ASN A N 1
ATOM 2693 C CA . ASN A 1 321 ? -7.306 -3.578 32.629 1.00 83.88 321 ASN A CA 1
ATOM 2694 C C . ASN A 1 321 ? -8.828 -3.698 32.432 1.00 83.88 321 ASN A C 1
ATOM 2696 O O . ASN A 1 321 ? -9.529 -4.098 33.360 1.00 83.88 321 ASN A O 1
ATOM 2700 N N . GLU A 1 322 ? -9.342 -3.414 31.230 1.00 79.25 322 GLU A N 1
ATOM 2701 C CA . GLU A 1 322 ? -10.751 -3.649 30.876 1.00 79.25 322 GLU A CA 1
ATOM 2702 C C . GLU A 1 322 ? -11.117 -5.133 31.009 1.00 79.25 322 GLU A C 1
ATOM 2704 O O . GLU A 1 322 ? -12.148 -5.458 31.592 1.00 79.25 322 GLU A O 1
ATOM 2709 N N . SER A 1 323 ? -10.247 -6.044 30.556 1.00 71.06 323 SER A N 1
ATOM 2710 C CA . SER A 1 323 ? -10.500 -7.489 30.652 1.00 71.06 323 SER A CA 1
ATOM 2711 C C . SER A 1 323 ? -10.555 -8.020 32.094 1.00 71.06 323 SER A C 1
ATOM 2713 O O . SER A 1 323 ? -11.250 -8.997 32.355 1.00 71.06 323 SER A O 1
ATOM 2715 N N . VAL A 1 324 ? -9.874 -7.364 33.044 1.00 62.31 324 VAL A N 1
ATOM 2716 C CA . VAL A 1 324 ? -9.872 -7.749 34.469 1.00 62.31 324 VAL A CA 1
ATOM 2717 C C . VAL A 1 324 ? -11.134 -7.269 35.195 1.00 62.31 324 VAL A C 1
ATOM 2719 O O . VAL A 1 324 ? -11.570 -7.921 36.137 1.00 62.31 324 VAL A O 1
ATOM 2722 N N . LEU A 1 325 ? -11.738 -6.156 34.766 1.00 57.28 325 LEU A N 1
ATOM 2723 C CA . LEU A 1 325 ? -12.921 -5.563 35.409 1.00 57.28 325 LEU A CA 1
ATOM 2724 C C . LEU A 1 325 ? -14.258 -6.206 34.994 1.00 57.28 325 LEU A C 1
ATOM 2726 O O . LEU A 1 325 ? -15.287 -5.881 35.582 1.00 57.28 325 LEU A O 1
ATOM 2730 N N . VAL A 1 326 ? -14.260 -7.077 33.980 1.00 50.44 326 VAL A N 1
ATOM 2731 C CA . VAL A 1 326 ? -15.471 -7.744 33.453 1.00 50.44 326 VAL A CA 1
ATOM 2732 C C . VAL A 1 326 ? -15.702 -9.136 34.085 1.00 50.44 326 VAL A C 1
ATOM 2734 O O . VAL A 1 326 ? -16.680 -9.808 33.760 1.00 50.44 326 VAL A O 1
ATOM 2737 N N . PHE A 1 327 ? -14.858 -9.549 35.039 1.00 45.19 327 PHE A N 1
ATOM 2738 C CA . PHE A 1 327 ? -15.080 -10.709 35.918 1.00 45.19 327 PHE A CA 1
ATOM 2739 C C . PHE A 1 327 ? -15.532 -10.263 37.311 1.00 45.19 327 PHE A C 1
ATOM 2741 O O . PHE A 1 327 ? -16.311 -11.023 37.935 1.00 45.19 327 PHE A O 1
#

Mean predicted aligned error: 4.6 Å

Secondary structure (DSSP, 8-state):
-------HHHHHHHHHHHHH-S---GGGGTTGGG---EE-TT--EES--TT---HHHHHHHHHHH-PPEEE---TTS-HHHHHHHHHHHHHT--TTEEEEEEEEGGG-TTS--TT--SS-EEEEEEEE-SSTTEEEEEETTTTEEEEEEHHHHHHHHHS-SS--EEEEE-S--PPPPHHHHHHHHHHH--TT--HHHHHHHHHHHHHHHT-TT--GGGHHHHTTTHHHHHGGGGHHHHHHHHHHHHHT--HHHHHHHHHHHHHHHHHHHHHHHHHHHHHHTT-GGGHHHHHHHHHHHHHHHHHHHHHHHHHHHHHHHHHHHHHHHT-

Foldseek 3Di:
DDLAFFAQVLLQLLVLCVVPHPAQSLLLLALLLVADWDQPPLLATGPDDPPRDCVVSQVLSCVAWVWHKAWQQDPVDDLVVSLVSLVCCQVPPDPQKWKKWWFQCVLVVVDDPVLPDVRDTGIWTWHDDPDPQWIWIGGSNSRDIDIDGPVSRSCRSSPPPDTIIIMIRPPGTDHGDLVSSLVSNVVSQPQQDNPVLVSLLVSLVCQLVCHPVHHLLSLLSRLSCQLSSLSSLCSLLSLCVVLCVQVVDDPVVSVVLNVLSVLLSVLSVVLSVLSNVCSVVVPSVSSVVSSVSSVVSSVSVSVSSVVSVVSSVVSSVSSVVVVVVVD

Organism: Bacillus anthracis (NCBI:txid1392)

Sequence (327 aa):
MTSIKVHCLVSCFCEIIKRRSDIDFRPFYFGLWDGDFDITEGGIISYHSENINHDHYLLWYEKLYGMKVNEWYDHAKDKDSNVETFLQLVENKPENRYVIVMVDMSLLPERENKFHQKPFPHYLMISETEKEEEWFMLDPDFRWEGNMEREKVLYSVQDNPFGGGYFIDVEEIQEPTAEMVASYFIETFKRNDNELTMELKNLIIKMANEEEGYLLSGLVAAVKQIPVLAIRKYSYEHAFAYFRETLQYSEQEFDYWCDRVEDIVQGFTNVQYRAIKMAMTNNKGMLLSIVEKLDEMNAIELQIKTELERQFLSWKEMKSNESVLVF

Nearest PDB structures (foldseek):
  8dt0-assembly2_B  TM=4.897E-01  e=5.982E-01  synthetic construct
  6m97-assembly1_A  TM=2.474E-01  e=8.435E+00  Salmo salar

Radius of gyration: 21.1 Å; Cα contacts (8 Å, |Δi|>4): 495; chains: 1; bounding box: 58×41×59 Å

InterPro domains:
  IPR046047 Protein of unknown function DUF6005 [PF19468] (4-322)

=== Feature glossary ===
Feature key, reading from the visual/contextual features back to the raw sequence:

Rendered structure images. Six rendered views show the 3D structure from the faces of a cube — i.e. along ±x, ±y, ±z. Rendering representation is drawn randomly per protein from cartoon (secondary-structure ribbons), sticks (backbone bonds), or molecular surface; coloring is either N→C rainbow (blue at the N-terminus through red at the C-terminus) or one color per chain.

Contact-map, Ramachandran, and PAE plots. The contact map is a binary N×N matrix image: pixel (i, j) is dark where Cα_i and Cα_j are within 8 Å and |i−j|>4. Because the |i−j|>4 filter removes local helical contacts, off-diagonal stripes parallel to the main diagonal indicate parallel β-sheets; stripes perpendicular to it indicate antiparallel β-sheets. The Ramachandran plot scatters every residue's (φ, ψ) pair against the sterically allowed regions. The PAE heatmap renders the predicted-aligned-error matrix.

InterPro / GO / CATH / organism. Database cross-references. InterPro integrates a dozen domain/family signature databases into unified entries with residue-range hits. GO terms attach function/process/location labels with evidence codes. CATH codes position the fold in a four-level structural taxonomy. Organism is the NCBI-taxonomy species name.

Nearest PDB structures. The Foldseek neighbor list gives the closest experimentally determined structures in the PDB, ranked by structural alignment. TM-score near 1 means near-identical fold; near 0.3 means only rough topology match. This is how one finds what a novel AlphaFold prediction most resembles in the solved-structure universe.

Predicted aligned error. PAE(i, j) answers: if I align the predicted and true structures on residue i, how far off (in Å) do I expect residue j to be? A block-diagonal PAE matrix with low values on the blocks and high values off-diagonal is the signature of a multi-domain protein with confidently predicted domains but uncertain inter-domain orientation.

Solvent-accessible surface area. Accessible surface area quantifies burial. A residue with SASA near zero is packed into the hydrophobic core; one with SASA >100 Å² sits on the surface. Computed here via the Shrake–Rupley numerical algorithm with a 1.4 Å probe.

B-factor. B-factor (Debye–Waller factor) reflects atomic displacement in the crystal lattice. It is an experimental observable (units Å²), not a prediction; low values mean the atom is pinned down, high values mean it moves or is heterogeneous across the crystal.

pLDDT. For AlphaFold models, the B-factor field carries pLDDT — the model's own estimate of local accuracy on a 0–100 scale. Regions with pLDDT<50 should be treated as essentially unmodeled; they often correspond to intrinsically disordered segments.

Backbone torsions (φ/ψ). φ (phi) and ψ (psi) are the two rotatable backbone dihedrals per residue: φ is the C(i-1)–N–Cα–C torsion, ψ is the N–Cα–C–N(i+1) torsion, both in degrees on (−180°, 180°]. α-helical residues cluster near (−60°, −45°); β-strand residues near (−120°, +130°). A Ramachandran plot is simply a scatter of (φ, ψ) for every residue.

Radius of gyration, Cα contacts, bounding box. Radius of gyration (Rg) is the root-mean-square distance of Cα atoms from their centroid — a single number for overall size and compactness. A globular domain of N residues has Rg ≈ 2.2·N^0.38 Å; an extended or disordered chain has a much larger Rg. The Cα contact count is the number of residue pairs whose Cα atoms are within 8 Å and are more than four positions apart in sequence — a standard proxy for tertiary packing density. The bounding box is the smallest axis-aligned box enclosing all Cα atoms.

Secondary structure (3-state, P-SEA). Three-state secondary structure (P-SEA) collapses the eight DSSP classes into helix (a), strand (b), and coil (c). P-SEA assigns these from Cα geometry alone — distances and angles — without requiring backbone oxygens, so it works on any Cα trace.

Secondary structure (8-state, DSSP). DSSP 8-state secondary structure assigns each residue one of H (α-helix), G (3₁₀-helix), I (π-helix), E (extended β-strand), B (isolated β-bridge), T (hydrogen-bonded turn), S (bend), or '-' (coil). The assignment is computed from backbone hydrogen-bond geometry via the Kabsch–Sander algorithm.

Foldseek 3Di. A 3Di character summarizes, for each residue, the relative orientation of the Cα frame of its nearest spatial neighbor. Because it encodes fold topology rather than chemistry, 3Di alignments detect remote structural similarity that sequence alignment misses.

mmCIF coordinates. The mmCIF block holds the 3D Cartesian coordinates of each backbone atom (N, Cα, C, O) in ångströms. mmCIF is the PDB's canonical archive format — a tagged-loop text representation of the atomic model.

Sequence. Sequence gives the chain of amino acids in standard one-letter code (A=alanine, C=cysteine, …, Y=tyrosine), read N→C. It is the only feature that is directly encoded by the gene; all structural features are derived from the folded form of this sequence.